Protein AF-0000000070836388 (afdb_homodimer)

Sequence (322 aa):
MTIHSLLILSRSGLLVFCKDFVKHPRLKPNDWIRVTGIFHGMSEVIKQLSPLPTKNDGISSVEDETFRLHCYQTLTGLKFIVTATPTTENLERLLKDVYGLYCDFVMKDPFHKMEQPIKSHKFIEQLDTLVQRTSDIFMFPLLPFWQDSPYHTYFLVLGKYMTIHSLLILSRSGLLVFCKDFVKHPRLKPNDWIRVTGIFHGMSEVIKQLSPLPTKNDGISSVEDETFRLHCYQTLTGLKFIVTATPTTENLERLLKDVYGLYCDFVMKDPFHKMEQPIKSHKFIEQLDTLVQRTSDIFMFPLLPFWQDSPYHTYFLVLGKY

Radius of gyration: 25.58 Å; Cα contacts (8 Å, |Δi|>4): 441; chains: 2; bounding box: 101×66×68 Å

Nearest PDB structures (foldseek):
  2j3t-assembly1_D  TM=8.760E-01  e=6.784E-12  Homo sapiens
  2j3t-assembly1_C  TM=7.945E-01  e=1.478E-10  Mus musculus
  7b70-assembly1_C  TM=8.498E-01  e=1.062E-09  Drosophila melanogaster
  2zmv-assembly1_B  TM=7.794E-01  e=1.701E-08  Homo sapiens
  2zmv-assembly1_A  TM=7.590E-01  e=2.619E-08  Homo sapiens

Secondary structure (DSSP, 8-state):
--EEEEEEE-TT--EEEEEESS--SS--HHHHHHHHHHHHHHHHHHHHH-SS--SS-SEEEEEESS-EEEEEE-TTS-EEEEEE-TT---HHHHHHHHHHHHIIIIIT-TT--TTS----HHHHHHHHHHHHHHHHHT-----STTS--------------/--EEEEEEE-TT--EEEEEESS--SS--HHHHHHHHHHHHHHHHHHHHH-SS--SS-SEEEEEESS-EEEEEE-TTS-EEEEEE-TT---HHHHHHHHHHHHIIIIIT-TT--TTS----HHHHHHHHHHHHHHHHHT------TTS--------------

pLDDT: mean 80.18, std 24.16, range [17.88, 98.44]

InterPro domains:
  IPR007233 Trafficking protein particle complex subunit [PF04099] (3-133)
  IPR007233 Trafficking protein particle complex subunit [PTHR23249] (1-133)
  IPR007233 Trafficking protein particle complex subunit [SM01399] (3-134)
  IPR011012 Longin-like domain superfamily [SSF64356] (1-133)

Foldseek 3Di:
DAWAKKWKAALVQDTQDIDGPDDDVDDDPVNCSVVSSVQSVQQVVQLVVDPDPDQQRGDQWDDDQAKIKGWGAHSNRMIMIIMDGPVDPDVVVLSVVLVVLCVVFAVPPPPHDGPHHTDGPSSVVVNVVSSCVSVVVVPPPPDVVPPDPPCPDDPPPDDPD/DAWAKKWKAALVQATQDIDGPDDDVDDDPVNCSVVSSVQSVQQVVQLVVDPDPDQQRGDQWDDDQAKIKGWGAHSNRMIMIIMDGPVDPDVVVLSVVLVVLCVVFAVPPPPHDGPHHTDGPSSVVVNVVSSCVSVVVVPPPPDCVPPDPPCPDPPDPPPPD

Organism: Reticulomyxa filosa (NCBI:txid46433)

Solvent-accessible surface area (backbone atoms only — not comparable to full-atom values): 18376 Å² total; per-residue (Å²): 106,46,68,34,34,43,35,32,29,30,66,88,40,47,76,26,37,77,46,72,72,44,92,52,97,62,70,47,75,66,52,51,48,53,55,46,39,44,48,43,52,43,31,51,52,50,43,71,57,44,90,62,87,45,87,64,66,34,55,37,34,40,29,33,84,73,29,26,37,40,43,46,60,49,91,83,40,36,34,36,33,38,31,25,35,60,82,46,74,67,58,68,59,50,43,51,51,50,49,48,44,41,51,66,43,40,69,66,37,90,83,60,56,87,88,41,73,68,78,48,62,67,36,51,54,53,46,50,53,51,53,48,52,64,43,43,65,71,50,59,76,74,71,69,71,75,61,75,71,72,82,74,76,75,85,74,78,84,57,95,117,106,47,68,35,34,43,35,33,28,30,64,90,41,47,77,26,37,77,47,71,72,44,93,53,95,63,68,46,74,69,52,49,47,52,54,48,39,43,48,41,52,46,30,52,52,50,44,71,56,44,89,62,88,46,87,64,64,33,56,36,35,40,28,32,85,73,29,27,37,38,41,46,62,47,90,84,42,36,34,36,34,39,32,25,34,60,83,46,73,67,58,67,58,50,41,52,50,50,51,49,44,41,52,67,42,40,69,66,37,91,83,59,56,88,88,42,72,68,79,48,63,68,35,53,54,53,47,51,54,50,52,49,51,63,45,42,66,73,51,59,75,74,72,67,73,78,62,74,76,72,83,73,81,74,83,73,75,85,65,84,119

Structure (mmCIF, N/CA/C/O backbone):
data_AF-0000000070836388-model_v1
#
loop_
_entity.id
_entity.type
_entity.pdbx_description
1 polymer 'Trafficking protein particle complex subunit'
#
loop_
_atom_site.group_PDB
_atom_site.id
_atom_site.type_symbol
_atom_site.label_atom_id
_atom_site.label_alt_id
_atom_site.label_comp_id
_atom_site.label_asym_id
_atom_site.label_entity_id
_atom_site.label_seq_id
_atom_site.pdbx_PDB_ins_code
_atom_site.Cartn_x
_atom_site.Cartn_y
_atom_site.Cartn_z
_atom_site.occupancy
_atom_site.B_iso_or_equiv
_atom_site.auth_seq_id
_atom_site.auth_comp_id
_atom_site.auth_asym_id
_atom_site.auth_atom_id
_atom_site.pdbx_PDB_model_num
ATOM 1 N N . MET A 1 1 ? 13.562 5.746 14.055 1 66.5 1 MET A N 1
ATOM 2 C CA . MET A 1 1 ? 12.18 6.188 14.172 1 66.5 1 MET A CA 1
ATOM 3 C C . MET A 1 1 ? 12.023 7.629 13.695 1 66.5 1 MET A C 1
ATOM 5 O O . MET A 1 1 ? 12.008 8.555 14.508 1 66.5 1 MET A O 1
ATOM 9 N N . THR A 1 2 ? 12.156 7.871 12.5 1 85.88 2 THR A N 1
ATOM 10 C CA . THR A 1 2 ? 12.242 9.203 11.914 1 85.88 2 THR A CA 1
ATOM 11 C C . THR A 1 2 ? 11.078 9.453 10.961 1 85.88 2 THR A C 1
ATOM 13 O O . THR A 1 2 ? 10.797 8.625 10.086 1 85.88 2 THR A O 1
ATOM 16 N N . ILE A 1 3 ? 10.406 10.523 11.234 1 92.69 3 ILE A N 1
ATOM 17 C CA . ILE A 1 3 ? 9.344 10.977 10.344 1 92.69 3 ILE A CA 1
ATOM 18 C C . ILE A 1 3 ? 9.961 11.656 9.125 1 92.69 3 ILE A C 1
ATOM 20 O O . ILE A 1 3 ? 10.797 12.547 9.258 1 92.69 3 ILE A O 1
ATOM 24 N N . HIS A 1 4 ? 9.516 11.242 7.996 1 92.44 4 HIS A N 1
ATOM 25 C CA . HIS A 1 4 ? 10.094 11.789 6.773 1 92.44 4 HIS A CA 1
ATOM 26 C C . HIS A 1 4 ? 9.234 12.906 6.203 1 92.44 4 HIS A C 1
ATOM 28 O O . HIS A 1 4 ? 9.742 13.984 5.883 1 92.44 4 HIS A O 1
ATOM 34 N N . SER A 1 5 ? 7.969 12.648 6.031 1 94.25 5 SER A N 1
ATOM 35 C CA . SER A 1 5 ? 7.094 13.617 5.387 1 94.25 5 SER A CA 1
ATOM 36 C C . SER A 1 5 ? 5.656 13.484 5.879 1 94.25 5 SER A C 1
ATOM 38 O O . SER A 1 5 ? 5.242 12.406 6.312 1 94.25 5 SER A O 1
ATOM 40 N N . LEU A 1 6 ? 4.961 14.594 5.805 1 96.56 6 LEU A N 1
ATOM 41 C CA . LEU A 1 6 ? 3.52 14.633 6.035 1 96.56 6 LEU A CA 1
ATOM 42 C C . LEU A 1 6 ? 2.793 15.219 4.832 1 96.56 6 LEU A C 1
ATOM 44 O O . LEU A 1 6 ? 3.197 16.266 4.305 1 96.56 6 LEU A O 1
ATOM 48 N N . LEU A 1 7 ? 1.752 14.531 4.438 1 97.38 7 LEU A N 1
ATOM 49 C CA . LEU A 1 7 ? 0.981 14.93 3.266 1 97.38 7 LEU A CA 1
ATOM 50 C C . LEU A 1 7 ? -0.513 14.922 3.568 1 97.38 7 LEU A C 1
ATOM 52 O O . LEU A 1 7 ? -0.982 14.125 4.383 1 97.38 7 LEU A O 1
ATOM 56 N N . ILE A 1 8 ? -1.232 15.789 2.863 1 98 8 ILE A N 1
ATOM 57 C CA . ILE A 1 8 ? -2.689 15.789 2.947 1 98 8 ILE A CA 1
ATOM 58 C C . ILE A 1 8 ? -3.285 15.75 1.542 1 98 8 ILE A C 1
ATOM 60 O O . ILE A 1 8 ? -2.92 16.562 0.685 1 98 8 ILE A O 1
ATOM 64 N N . LEU A 1 9 ? -4.141 14.812 1.358 1 97.69 9 LEU A N 1
ATOM 65 C CA . LEU A 1 9 ? -4.871 14.711 0.102 1 97.69 9 LEU A CA 1
ATOM 66 C C . LEU A 1 9 ? -6.328 15.125 0.286 1 97.69 9 LEU A C 1
ATOM 68 O O . LEU A 1 9 ? -6.957 14.766 1.287 1 97.69 9 LEU A O 1
ATOM 72 N N . SER A 1 10 ? -6.836 15.828 -0.679 1 96.88 10 SER A N 1
ATOM 73 C CA . SER A 1 10 ? -8.266 16.125 -0.709 1 96.88 10 SER A CA 1
ATOM 74 C C . SER A 1 10 ? -9.086 14.891 -1.049 1 96.88 10 SER A C 1
ATOM 76 O O . SER A 1 10 ? -8.523 13.836 -1.346 1 96.88 10 SER A O 1
ATOM 78 N N . ARG A 1 11 ? -10.422 15.094 -1.006 1 94.38 11 ARG A N 1
ATOM 79 C CA . ARG A 1 11 ? -11.336 14 -1.311 1 94.38 11 ARG A CA 1
ATOM 80 C C . ARG A 1 11 ? -11.141 13.5 -2.738 1 94.38 11 ARG A C 1
ATOM 82 O O . ARG A 1 11 ? -11.266 12.305 -3.008 1 94.38 11 ARG A O 1
ATOM 89 N N . SER A 1 12 ? -10.773 14.406 -3.621 1 95.38 12 SER A N 1
ATOM 90 C CA . SER A 1 12 ? -10.602 14.062 -5.027 1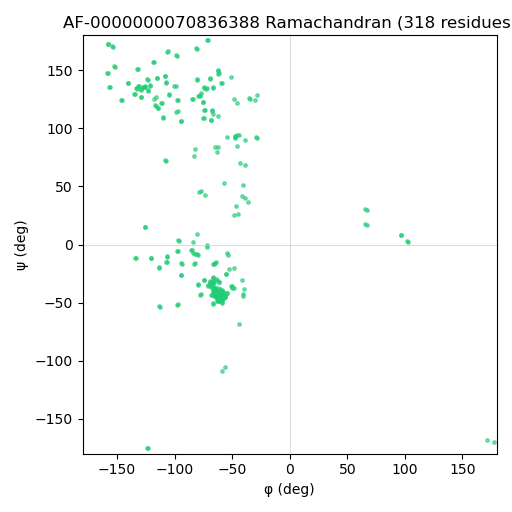 95.38 12 SER A CA 1
ATOM 91 C C . SER A 1 12 ? -9.211 13.508 -5.293 1 95.38 12 SER A C 1
ATOM 93 O O . SER A 1 12 ? -8.906 13.086 -6.41 1 95.38 12 SER A O 1
ATOM 95 N N . GLY A 1 13 ? -8.367 13.508 -4.289 1 96.12 13 GLY A N 1
ATOM 96 C CA . GLY A 1 13 ? -7.031 12.945 -4.438 1 96.12 13 GLY A CA 1
ATOM 97 C C . GLY A 1 13 ? -5.973 13.984 -4.742 1 96.12 13 GLY A C 1
ATOM 98 O O . GLY A 1 13 ? -4.82 13.648 -5.004 1 96.12 13 GLY A O 1
ATOM 99 N N . LEU A 1 14 ? -6.301 15.219 -4.676 1 96.69 14 LEU A N 1
ATOM 100 C CA . LEU A 1 14 ? -5.336 16.297 -4.902 1 96.69 14 LEU A CA 1
ATOM 101 C C . LEU A 1 14 ? -4.402 16.453 -3.705 1 96.69 14 LEU A C 1
ATOM 103 O O . LEU A 1 14 ? -4.852 16.438 -2.557 1 96.69 14 LEU A O 1
ATOM 107 N N . LEU A 1 15 ? -3.119 16.578 -4.008 1 97 15 LEU A N 1
ATOM 108 C CA . LEU A 1 15 ? -2.166 16.891 -2.943 1 97 15 LEU A CA 1
ATOM 109 C C . LEU A 1 15 ? -2.279 18.344 -2.51 1 97 15 LEU A C 1
ATOM 111 O O . LEU A 1 15 ? -1.809 19.234 -3.209 1 97 15 LEU A O 1
ATOM 115 N N . VAL A 1 16 ? -2.801 18.594 -1.316 1 97.12 16 VAL A N 1
ATOM 116 C CA . VAL A 1 16 ? -3.09 19.969 -0.921 1 97.12 16 VAL A CA 1
ATOM 117 C C . VAL A 1 16 ? -2.068 20.438 0.113 1 97.12 16 VAL A C 1
ATOM 119 O O . VAL A 1 16 ? -2.027 21.625 0.465 1 97.12 16 VAL A O 1
ATOM 122 N N . PHE A 1 17 ? -1.283 19.531 0.612 1 97.06 17 PHE A N 1
ATOM 123 C CA . PHE A 1 17 ? -0.24 19.906 1.564 1 97.06 17 PHE A CA 1
ATOM 124 C C . PHE A 1 17 ? 0.877 18.859 1.565 1 97.06 17 PHE A C 1
ATOM 126 O O . PHE A 1 17 ? 0.615 17.656 1.514 1 97.06 17 PHE A O 1
ATOM 133 N N . CYS A 1 18 ? 2.084 19.312 1.548 1 96.25 18 CYS A N 1
ATOM 134 C CA . CYS A 1 18 ? 3.254 18.438 1.616 1 96.25 18 CYS A CA 1
ATOM 135 C C . CYS A 1 18 ? 4.379 19.109 2.398 1 96.25 18 CYS A C 1
ATOM 137 O O . CYS A 1 18 ? 4.754 20.25 2.111 1 96.25 18 CYS A O 1
ATOM 139 N N . LYS A 1 19 ? 4.809 18.453 3.371 1 94.5 19 LYS A N 1
ATOM 140 C CA . LYS A 1 19 ? 5.953 18.953 4.125 1 94.5 19 LYS A CA 1
ATOM 141 C C . LYS A 1 19 ? 6.961 17.844 4.398 1 94.5 19 LYS A C 1
ATOM 143 O O . LYS A 1 19 ? 6.598 16.781 4.926 1 94.5 19 LYS A O 1
ATOM 148 N N . ASP A 1 20 ? 8.195 18.125 4.074 1 92.38 20 ASP A N 1
ATOM 149 C CA . ASP A 1 20 ? 9.281 17.203 4.348 1 92.38 20 ASP A CA 1
ATOM 150 C C . ASP A 1 20 ? 10.039 17.594 5.613 1 92.38 20 ASP A C 1
ATOM 152 O O . ASP A 1 20 ? 10.32 18.781 5.828 1 92.38 20 ASP A O 1
ATOM 156 N N . PHE A 1 21 ? 10.336 16.578 6.418 1 91.19 21 PHE A N 1
ATOM 157 C CA . PHE A 1 21 ? 11.062 16.844 7.656 1 91.19 21 PHE A CA 1
ATOM 158 C C . PHE A 1 21 ? 12.5 16.344 7.559 1 91.19 21 PHE A C 1
ATOM 160 O O . PHE A 1 21 ? 13.312 16.609 8.445 1 91.19 21 PHE A O 1
ATOM 167 N N . VAL A 1 22 ? 12.68 15.562 6.602 1 84.75 22 VAL A N 1
ATOM 168 C CA . VAL A 1 22 ? 14.031 15.102 6.309 1 84.75 22 VAL A CA 1
ATOM 169 C C . VAL A 1 22 ? 14.391 15.445 4.867 1 84.75 22 VAL A C 1
ATOM 171 O O . VAL A 1 22 ? 13.516 15.539 4.004 1 84.75 22 VAL A O 1
ATOM 174 N N . LYS A 1 23 ? 15.648 15.82 4.738 1 76.19 23 LYS A N 1
ATOM 175 C CA . LYS A 1 23 ? 16.109 16.078 3.379 1 76.19 23 LYS A CA 1
ATOM 176 C C . LYS A 1 23 ? 16.172 14.789 2.562 1 76.19 23 LYS A C 1
ATOM 178 O O . LYS A 1 23 ? 16.766 13.805 2.99 1 76.19 23 LYS A O 1
ATOM 183 N N . HIS A 1 24 ? 15.164 14.758 1.66 1 68 24 HIS A N 1
ATOM 184 C CA . HIS A 1 24 ? 15.211 13.641 0.724 1 68 24 HIS A CA 1
ATOM 185 C C . HIS A 1 24 ? 15.906 14.039 -0.575 1 68 24 HIS A C 1
ATOM 187 O O . HIS A 1 24 ? 15.422 14.906 -1.3 1 68 24 HIS A O 1
ATOM 193 N N . PRO A 1 25 ? 17.062 13.602 -0.778 1 62.16 25 PRO A N 1
ATOM 194 C CA . PRO A 1 25 ? 17.734 14.031 -2.008 1 62.16 25 PRO A CA 1
ATOM 195 C C . PRO A 1 25 ? 16.906 13.742 -3.26 1 62.16 25 PRO A C 1
ATOM 197 O O . PRO A 1 25 ? 17.125 14.359 -4.305 1 62.16 25 PRO A O 1
ATOM 200 N N . ARG A 1 26 ? 15.828 13.039 -3.105 1 65.5 26 ARG A N 1
ATOM 201 C CA . ARG A 1 26 ? 15.305 12.648 -4.41 1 65.5 26 ARG A CA 1
ATOM 202 C C . ARG A 1 26 ? 13.797 12.867 -4.488 1 65.5 26 ARG A C 1
ATOM 204 O O . ARG A 1 26 ? 13.219 12.844 -5.578 1 65.5 26 ARG A O 1
ATOM 211 N N . LEU A 1 27 ? 13.18 13.117 -3.436 1 77.31 27 LEU A N 1
ATOM 212 C CA . LEU A 1 27 ? 11.734 13.281 -3.602 1 77.31 27 LEU A CA 1
ATOM 213 C C . LEU A 1 27 ? 11.367 14.758 -3.715 1 77.31 27 LEU A C 1
ATOM 215 O O . LEU A 1 27 ? 11.695 15.555 -2.834 1 77.31 27 LEU A O 1
ATOM 219 N N . LYS A 1 28 ? 10.883 15.07 -4.883 1 82.88 28 LYS A N 1
ATOM 220 C CA . LYS A 1 28 ? 10.344 16.391 -5.184 1 82.88 28 LYS A CA 1
ATOM 221 C C . LYS A 1 28 ? 8.82 16.406 -5.078 1 82.88 28 LYS A C 1
ATOM 223 O O . LYS A 1 28 ? 8.188 15.359 -5.023 1 82.88 28 LYS A O 1
ATOM 228 N N . PRO A 1 29 ? 8.266 17.594 -4.984 1 84.06 29 PRO A N 1
ATOM 229 C CA . PRO A 1 29 ? 6.809 17.688 -4.906 1 84.06 29 PRO A CA 1
ATOM 230 C C . PRO A 1 29 ? 6.102 16.906 -6.012 1 84.06 29 PRO A C 1
ATOM 232 O O . PRO A 1 29 ? 5.094 16.25 -5.754 1 84.06 29 PRO A O 1
ATOM 235 N N . ASN A 1 30 ? 6.66 16.859 -7.211 1 89.81 30 ASN A N 1
ATOM 236 C CA . ASN A 1 30 ? 6.055 16.125 -8.312 1 89.81 30 ASN A CA 1
ATOM 237 C C . ASN A 1 30 ? 6.074 14.625 -8.055 1 89.81 30 ASN A C 1
ATOM 239 O O . ASN A 1 30 ? 5.18 13.898 -8.492 1 89.81 30 ASN A O 1
ATOM 243 N N . ASP A 1 31 ? 7.094 14.211 -7.391 1 91.75 31 ASP A N 1
ATOM 244 C CA . ASP A 1 31 ? 7.172 12.797 -7.027 1 91.75 31 ASP A CA 1
ATOM 245 C C . ASP A 1 31 ? 6.062 12.414 -6.047 1 91.75 31 ASP A C 1
ATOM 247 O O . ASP A 1 31 ? 5.406 11.383 -6.215 1 91.75 31 ASP A O 1
ATOM 251 N N . TRP A 1 32 ? 5.801 13.266 -5.148 1 93 32 TRP A N 1
ATOM 252 C CA . TRP A 1 32 ? 4.746 13.008 -4.176 1 93 32 TRP A CA 1
ATOM 253 C C . TRP A 1 32 ? 3.375 13.023 -4.844 1 93 32 TRP A C 1
ATOM 255 O O . TRP A 1 32 ? 2.51 12.203 -4.52 1 93 32 TRP A O 1
ATOM 265 N N . ILE A 1 33 ? 3.262 13.906 -5.801 1 95.75 33 ILE A N 1
ATOM 266 C CA . ILE A 1 33 ? 2.002 13.969 -6.535 1 95.75 33 ILE A CA 1
ATOM 267 C C . ILE A 1 33 ? 1.746 12.641 -7.242 1 95.75 33 ILE A C 1
ATOM 269 O O . ILE A 1 33 ? 0.643 12.094 -7.172 1 95.75 33 ILE A O 1
ATOM 273 N N . ARG A 1 34 ? 2.756 12.102 -7.82 1 94.38 34 ARG A N 1
ATOM 274 C CA . ARG A 1 34 ? 2.631 10.836 -8.539 1 94.38 34 ARG A CA 1
ATOM 275 C C . ARG A 1 34 ? 2.314 9.695 -7.582 1 94.38 34 ARG A C 1
ATOM 277 O O . ARG A 1 34 ? 1.361 8.945 -7.797 1 94.38 34 ARG A O 1
ATOM 284 N N . VAL A 1 35 ? 3.074 9.562 -6.547 1 93.88 35 VAL A N 1
ATOM 285 C CA . VAL A 1 35 ? 2.936 8.461 -5.605 1 93.88 35 VAL A CA 1
ATOM 286 C C . VAL A 1 35 ? 1.572 8.531 -4.918 1 93.88 35 VAL A C 1
ATOM 288 O O . VAL A 1 35 ? 0.859 7.527 -4.832 1 93.88 35 VAL A O 1
ATOM 291 N N . THR A 1 36 ? 1.196 9.711 -4.512 1 96.06 36 THR A N 1
ATOM 292 C CA . THR A 1 36 ? -0.043 9.844 -3.752 1 96.06 36 THR A CA 1
ATOM 293 C C . THR A 1 36 ? -1.256 9.703 -4.668 1 96.06 36 THR A C 1
ATOM 295 O O . THR A 1 36 ? -2.305 9.211 -4.242 1 96.06 36 THR A O 1
ATOM 298 N N . GLY A 1 37 ? -1.103 10.094 -5.883 1 96.5 37 GLY A N 1
ATOM 299 C CA . GLY A 1 37 ? -2.164 9.836 -6.844 1 96.5 37 GLY A CA 1
ATOM 300 C C . GLY A 1 37 ? -2.463 8.359 -7.027 1 96.5 37 GLY A C 1
ATOM 301 O O . GLY A 1 37 ? -3.627 7.957 -7.027 1 96.5 37 GLY A O 1
ATOM 302 N N . ILE A 1 38 ? -1.43 7.59 -7.223 1 96.19 38 ILE A N 1
ATOM 303 C CA . ILE A 1 38 ? -1.585 6.148 -7.379 1 96.19 38 ILE A CA 1
ATOM 304 C C . ILE A 1 38 ? -2.146 5.551 -6.09 1 96.19 38 ILE A C 1
ATOM 306 O O . ILE A 1 38 ? -3.047 4.707 -6.129 1 96.19 38 ILE A O 1
ATOM 310 N N . PHE A 1 39 ? -1.671 6.02 -5 1 95.88 39 PHE A N 1
ATOM 311 C CA . PHE A 1 39 ? -2.178 5.582 -3.705 1 95.88 39 PHE A CA 1
ATOM 312 C C . PHE A 1 39 ? -3.672 5.855 -3.588 1 95.88 39 PHE A C 1
ATOM 314 O O . PHE A 1 39 ? -4.438 4.984 -3.17 1 95.88 39 PHE A O 1
ATOM 321 N N . HIS A 1 40 ? -4.035 7.051 -3.893 1 96 40 HIS A N 1
ATOM 322 C CA . HIS A 1 40 ? -5.441 7.422 -3.852 1 96 40 HIS A CA 1
ATOM 323 C C . HIS A 1 40 ? -6.277 6.52 -4.758 1 96 40 HIS A C 1
ATOM 325 O O . HIS A 1 40 ? -7.34 6.043 -4.359 1 96 40 HIS A O 1
ATOM 331 N N . GLY A 1 41 ? -5.812 6.305 -5.934 1 94.62 41 GLY A N 1
ATOM 332 C CA . GLY A 1 41 ? -6.492 5.402 -6.848 1 94.62 41 GLY A CA 1
ATOM 333 C C . GLY A 1 41 ? -6.688 4.008 -6.281 1 94.62 41 GLY A C 1
ATOM 334 O O . GLY A 1 41 ? -7.77 3.428 -6.406 1 94.62 41 GLY A O 1
ATOM 335 N N . MET A 1 42 ? -5.699 3.508 -5.711 1 93.81 42 MET A N 1
ATOM 336 C CA . MET A 1 42 ? -5.77 2.18 -5.109 1 93.81 42 MET A CA 1
ATOM 337 C C . MET A 1 42 ? -6.789 2.15 -3.975 1 93.81 42 MET A C 1
ATOM 339 O O . MET A 1 42 ? -7.598 1.224 -3.885 1 93.81 42 MET A O 1
ATOM 343 N N . SER A 1 43 ? -6.691 3.131 -3.076 1 93.31 43 SER A N 1
ATOM 344 C CA . SER A 1 43 ? -7.633 3.234 -1.965 1 93.31 43 SER A CA 1
ATOM 345 C C . SER A 1 43 ? -9.07 3.26 -2.461 1 93.31 43 SER A C 1
ATOM 347 O O . SER A 1 43 ? -9.945 2.605 -1.885 1 93.31 43 SER A O 1
ATOM 349 N N . GLU A 1 44 ? -9.312 3.979 -3.52 1 91.5 44 GLU A N 1
ATOM 350 C CA . GLU A 1 44 ? -10.664 4.098 -4.062 1 91.5 44 GLU A CA 1
ATOM 351 C C . GLU A 1 44 ? -11.141 2.773 -4.648 1 91.5 44 GLU A C 1
ATOM 353 O O . GLU A 1 44 ? -12.297 2.383 -4.449 1 91.5 44 GLU A O 1
ATOM 358 N N . VAL A 1 45 ? -10.305 2.146 -5.352 1 91.25 45 VAL A N 1
ATOM 359 C CA . VAL A 1 45 ? -10.688 0.888 -5.98 1 91.25 45 VAL A CA 1
ATOM 360 C C . VAL A 1 45 ? -10.984 -0.157 -4.906 1 91.25 45 VAL A C 1
ATOM 362 O O . VAL A 1 45 ? -11.961 -0.899 -5.008 1 91.25 45 VAL A O 1
ATOM 365 N N . ILE A 1 46 ? -10.156 -0.241 -3.902 1 87.88 46 ILE A N 1
ATOM 366 C CA . ILE A 1 46 ? -10.344 -1.197 -2.816 1 87.88 46 ILE A CA 1
ATOM 367 C C . ILE A 1 46 ? -11.656 -0.907 -2.098 1 87.88 46 ILE A C 1
ATOM 369 O O . ILE A 1 46 ? -12.414 -1.827 -1.771 1 87.88 46 ILE A O 1
ATOM 373 N N . LYS A 1 47 ? -11.898 0.351 -1.859 1 86.12 47 LYS A N 1
ATOM 374 C CA . LYS A 1 47 ? -13.148 0.758 -1.228 1 86.12 47 LYS A CA 1
ATOM 375 C C . LYS A 1 47 ? -14.359 0.3 -2.045 1 86.12 47 LYS A C 1
ATOM 377 O O . LYS A 1 47 ? -15.367 -0.137 -1.485 1 86.12 47 LYS A O 1
ATOM 382 N N . GLN A 1 48 ? -14.234 0.425 -3.334 1 85.5 48 GLN A N 1
ATOM 383 C CA . GLN A 1 48 ? -15.32 0.043 -4.23 1 85.5 48 GLN A CA 1
ATOM 384 C C . GLN A 1 48 ? -15.555 -1.464 -4.191 1 85.5 48 GLN A C 1
ATOM 386 O O . GLN A 1 48 ? -16.672 -1.925 -4.434 1 85.5 48 GLN A O 1
ATOM 391 N N . LEU A 1 49 ? -14.555 -2.17 -3.91 1 81.56 49 LEU A N 1
ATOM 392 C CA . LEU A 1 49 ? -14.633 -3.625 -3.959 1 81.56 49 LEU A CA 1
ATOM 393 C C . LEU A 1 49 ? -14.961 -4.199 -2.586 1 81.56 49 LEU A C 1
ATOM 395 O O . LEU A 1 49 ? -15.289 -5.383 -2.465 1 81.56 49 LEU A O 1
ATOM 399 N N . SER A 1 50 ? -14.812 -3.406 -1.528 1 75.5 50 SER A N 1
ATOM 400 C CA . SER A 1 50 ? -15.094 -3.846 -0.165 1 75.5 50 SER A CA 1
ATOM 401 C C . SER A 1 50 ? -16.594 -3.906 0.098 1 75.5 50 SER A C 1
ATOM 403 O O . SER A 1 50 ? -17.328 -2.998 -0.283 1 75.5 50 SER A O 1
ATOM 405 N N . PRO A 1 51 ? -17.188 -5.07 0.513 1 65.12 51 PRO A N 1
ATOM 406 C CA . PRO A 1 51 ? -18.625 -5.242 0.713 1 65.12 51 PRO A CA 1
ATOM 407 C C . PRO A 1 51 ? -19.188 -4.324 1.799 1 65.12 51 PRO A C 1
ATOM 409 O O . PRO A 1 51 ? -20.359 -3.977 1.771 1 65.12 51 PRO A O 1
ATOM 412 N N . LEU A 1 52 ? -18.312 -4.156 2.865 1 60.19 52 LEU A N 1
ATOM 413 C CA . LEU A 1 52 ? -18.844 -3.414 3.998 1 60.19 52 LEU A CA 1
ATOM 414 C C . LEU A 1 52 ? -18.188 -2.049 4.125 1 60.19 52 LEU A C 1
ATOM 416 O O . LEU A 1 52 ? -16.953 -1.948 4.129 1 60.19 52 LEU A O 1
ATOM 420 N N . PRO A 1 53 ? -19.094 -1.091 3.779 1 55.06 53 PRO A N 1
ATOM 421 C CA . PRO A 1 53 ? -18.531 0.217 4.121 1 55.06 53 PRO A CA 1
ATOM 422 C C . PRO A 1 53 ? -17.953 0.262 5.535 1 55.06 53 PRO A C 1
ATOM 424 O O . PRO A 1 53 ? -18.625 -0.158 6.488 1 55.06 53 PRO A O 1
ATOM 427 N N . THR A 1 54 ? -16.719 -0.001 5.691 1 57.06 54 THR A N 1
ATOM 428 C CA . THR A 1 54 ? -16.188 0.217 7.035 1 57.06 54 THR A CA 1
ATOM 429 C C . THR A 1 54 ? -15.883 1.694 7.262 1 57.06 54 THR A C 1
ATOM 431 O O . THR A 1 54 ? -15.82 2.475 6.309 1 57.06 54 THR A O 1
ATOM 434 N N . LYS A 1 55 ? -16.172 2.088 8.453 1 54.88 55 LYS A N 1
ATOM 435 C CA . LYS A 1 55 ? -15.922 3.463 8.883 1 54.88 55 LYS A CA 1
ATOM 436 C C . LYS A 1 55 ? -14.586 3.971 8.352 1 54.88 55 LYS A C 1
ATOM 438 O O . LYS A 1 55 ? -14.453 5.145 8 1 54.88 55 LYS A O 1
ATOM 443 N N . ASN A 1 56 ? -13.617 3.16 8.445 1 57.41 56 ASN A N 1
ATOM 444 C CA . ASN A 1 56 ? -12.281 3.557 7.992 1 57.41 56 ASN A CA 1
ATOM 445 C C . ASN A 1 56 ? -11.898 2.852 6.699 1 57.41 56 ASN A C 1
ATOM 447 O O . ASN A 1 56 ? -11.195 1.838 6.723 1 57.41 56 ASN A O 1
ATOM 451 N N . ASP A 1 57 ? -12.633 3.346 5.586 1 63.91 57 ASP A N 1
ATOM 452 C CA . ASP A 1 57 ? -12.664 2.676 4.289 1 63.91 57 ASP A CA 1
ATOM 453 C C . ASP A 1 57 ? -11.43 3.027 3.459 1 63.91 57 ASP A C 1
ATOM 455 O O . ASP A 1 57 ? -11.125 4.207 3.252 1 63.91 57 ASP A O 1
ATOM 459 N N . GLY A 1 58 ? -10.32 2.328 3.732 1 77.69 58 GLY A N 1
ATOM 460 C CA . GLY A 1 58 ? -9.203 2.479 2.812 1 77.69 58 GLY A CA 1
ATOM 461 C C . GLY A 1 58 ? -7.926 1.825 3.311 1 77.69 58 GLY A C 1
ATOM 462 O O . GLY A 1 58 ? -7.945 1.09 4.301 1 77.69 58 GLY A O 1
ATOM 463 N N . ILE A 1 59 ? -6.934 2.143 2.666 1 89.69 59 ILE A N 1
ATOM 464 C CA . ILE A 1 59 ? -5.621 1.586 2.98 1 89.69 59 ILE A CA 1
ATOM 465 C C . ILE A 1 59 ? -5.02 2.324 4.176 1 89.69 59 ILE A C 1
ATOM 467 O O . ILE A 1 59 ? -4.984 3.557 4.195 1 89.69 59 ILE A O 1
ATOM 471 N N . SER A 1 60 ? -4.609 1.581 5.16 1 91.56 60 SER A N 1
ATOM 472 C CA . SER A 1 60 ? -4.055 2.201 6.359 1 91.56 60 SER A CA 1
ATOM 473 C C . SER A 1 60 ? -2.533 2.287 6.285 1 91.56 60 SER A C 1
ATOM 475 O O . SER A 1 60 ? -1.928 3.189 6.867 1 91.56 60 SER A O 1
ATOM 477 N N . SER A 1 61 ? -1.994 1.361 5.52 1 93.75 61 SER A N 1
ATOM 478 C CA . SER A 1 61 ? -0.535 1.394 5.52 1 93.75 61 SER A CA 1
ATOM 479 C C . SER A 1 61 ? 0.034 0.727 4.273 1 93.75 61 SER A C 1
ATOM 481 O O . SER A 1 61 ? -0.576 -0.19 3.719 1 93.75 61 SER A O 1
ATOM 483 N N . VAL A 1 62 ? 1.152 1.238 3.846 1 94.12 62 VAL A N 1
ATOM 484 C CA . VAL A 1 62 ? 1.99 0.693 2.783 1 94.12 62 VAL A CA 1
ATOM 485 C C . VAL A 1 62 ? 3.441 0.629 3.252 1 94.12 62 VAL A C 1
ATOM 487 O O . VAL A 1 62 ? 3.955 1.586 3.838 1 94.12 62 VAL A O 1
ATOM 490 N N . GLU A 1 63 ? 4.066 -0.49 2.945 1 92 63 GLU A N 1
ATOM 491 C CA . GLU A 1 63 ? 5.418 -0.621 3.48 1 92 63 GLU A CA 1
ATOM 492 C C . GLU A 1 63 ? 6.359 -1.258 2.461 1 92 63 GLU A C 1
ATOM 494 O O . GLU A 1 63 ? 5.961 -2.162 1.724 1 92 63 GLU A O 1
ATOM 499 N N . ASP A 1 64 ? 7.504 -0.751 2.4 1 86.81 64 ASP A N 1
ATOM 500 C CA . ASP A 1 64 ? 8.633 -1.444 1.784 1 86.81 64 ASP A CA 1
ATOM 501 C C . ASP A 1 64 ? 9.789 -1.581 2.766 1 86.81 64 ASP A C 1
ATOM 503 O O . ASP A 1 64 ? 9.633 -1.35 3.965 1 86.81 64 ASP A O 1
ATOM 507 N N . GLU A 1 65 ? 10.922 -2.098 2.297 1 82.5 65 GLU A N 1
ATOM 508 C CA . GLU A 1 65 ? 12.07 -2.344 3.168 1 82.5 65 GLU A CA 1
ATOM 509 C C . GLU A 1 65 ? 12.648 -1.037 3.697 1 82.5 65 GLU A C 1
ATOM 511 O O . GLU A 1 65 ? 13.297 -1.02 4.746 1 82.5 65 GLU A O 1
ATOM 516 N N . THR A 1 66 ? 12.328 0.094 3.098 1 81.44 66 THR A N 1
ATOM 517 C CA . THR A 1 66 ? 13.031 1.329 3.414 1 81.44 66 THR A CA 1
ATOM 518 C C . THR A 1 66 ? 12.102 2.33 4.09 1 81.44 66 THR A C 1
ATOM 520 O O . THR A 1 66 ? 12.555 3.219 4.812 1 81.44 66 THR A O 1
ATOM 523 N N . PHE A 1 67 ? 10.844 2.135 3.912 1 85.19 67 PHE A N 1
ATOM 524 C CA . PHE A 1 67 ? 9.953 3.113 4.527 1 85.19 67 PHE A CA 1
ATOM 525 C C . PHE A 1 67 ? 8.594 2.496 4.824 1 85.19 67 PHE A C 1
ATOM 527 O O . PHE A 1 67 ? 8.289 1.388 4.371 1 85.19 67 PHE A O 1
ATOM 534 N N . ARG A 1 68 ? 7.879 3.311 5.559 1 92.75 68 ARG A N 1
ATOM 535 C CA . ARG A 1 68 ? 6.477 3.025 5.852 1 92.75 68 ARG A CA 1
ATOM 536 C C . ARG A 1 68 ? 5.609 4.258 5.625 1 92.75 68 ARG A C 1
ATOM 538 O O . ARG A 1 68 ? 6 5.375 5.973 1 92.75 68 ARG A O 1
ATOM 545 N N . LEU A 1 69 ? 4.508 4.027 4.953 1 95.12 69 LEU A N 1
ATOM 546 C CA . LEU A 1 69 ? 3.477 5.035 4.738 1 95.12 69 LEU A CA 1
ATOM 547 C C . LEU A 1 69 ? 2.209 4.688 5.516 1 95.12 69 LEU A C 1
ATOM 549 O O . LEU A 1 69 ? 1.688 3.576 5.395 1 95.12 69 LEU A O 1
ATOM 553 N N . HIS A 1 70 ? 1.817 5.602 6.371 1 96.25 70 HIS A N 1
ATOM 554 C CA . HIS A 1 70 ? 0.563 5.43 7.098 1 96.25 70 HIS A CA 1
ATOM 555 C C . HIS A 1 70 ? -0.449 6.504 6.707 1 96.25 70 HIS A C 1
ATOM 557 O O . HIS A 1 70 ? -0.084 7.664 6.504 1 96.25 70 HIS A O 1
ATOM 563 N N . CYS A 1 71 ? -1.704 6.016 6.672 1 97 71 CYS A N 1
ATOM 564 C CA . CYS A 1 71 ? -2.756 6.918 6.215 1 97 71 CYS A CA 1
ATOM 565 C C . CYS A 1 71 ? -3.92 6.941 7.199 1 97 71 CYS A C 1
ATOM 567 O O . CYS A 1 71 ? -4.324 5.895 7.711 1 97 71 CYS A O 1
ATOM 569 N N . TYR A 1 72 ? -4.379 8.094 7.527 1 96.25 72 TYR A N 1
ATOM 570 C CA . TYR A 1 72 ? -5.633 8.32 8.242 1 96.25 72 TYR A CA 1
ATOM 571 C C . TYR A 1 72 ? -6.633 9.062 7.363 1 96.25 72 TYR A C 1
ATOM 573 O O . TYR A 1 72 ? -6.383 10.195 6.953 1 96.25 72 TYR A O 1
ATOM 581 N N . GLN A 1 73 ? -7.738 8.375 7.109 1 94.31 73 GLN A N 1
ATOM 582 C CA . GLN A 1 73 ? -8.766 8.969 6.262 1 94.31 73 GLN A CA 1
ATOM 583 C C . GLN A 1 73 ? -9.961 9.438 7.094 1 94.31 73 GLN A C 1
ATOM 585 O O . GLN A 1 73 ? -10.508 8.672 7.887 1 94.31 73 GLN A O 1
ATOM 590 N N . THR A 1 74 ? -10.359 10.656 6.918 1 93.56 74 THR A N 1
ATOM 591 C CA . THR A 1 74 ? -11.516 11.188 7.629 1 93.56 74 THR A CA 1
ATOM 592 C C . THR A 1 74 ? -12.812 10.75 6.957 1 93.56 74 THR A C 1
ATOM 594 O O . THR A 1 74 ? -12.797 10.234 5.836 1 93.56 74 THR A O 1
ATOM 597 N N . LEU A 1 75 ? -13.891 10.984 7.66 1 88.94 75 LEU A N 1
ATOM 598 C CA . LEU A 1 75 ? -15.203 10.672 7.105 1 88.94 75 LEU A CA 1
ATOM 599 C C . LEU A 1 75 ? -15.484 11.508 5.859 1 88.94 75 LEU A C 1
ATOM 601 O O . LEU A 1 75 ? -16.156 11.047 4.934 1 88.94 75 LEU A O 1
ATOM 605 N N . THR A 1 76 ? -14.93 12.734 5.793 1 90.62 76 THR A N 1
ATOM 606 C CA . THR A 1 76 ? -15.156 13.641 4.672 1 90.62 76 THR A CA 1
ATOM 607 C C . THR A 1 76 ? -14.281 13.266 3.484 1 90.62 76 THR A C 1
ATOM 609 O O . THR A 1 76 ? -14.406 13.844 2.402 1 90.62 76 THR A O 1
ATOM 612 N N . GLY A 1 77 ? -13.352 12.344 3.654 1 91.69 77 GLY A N 1
ATOM 613 C CA . GLY A 1 77 ? -12.578 11.805 2.545 1 91.69 77 GLY A CA 1
ATOM 614 C C . GLY A 1 77 ? -11.18 12.383 2.459 1 91.69 77 GLY A C 1
ATOM 615 O O . GLY A 1 77 ? -10.438 12.086 1.522 1 91.69 77 GLY A O 1
ATOM 616 N N . LEU A 1 78 ? -10.852 13.266 3.445 1 95.88 78 LEU A N 1
ATOM 617 C CA . LEU A 1 78 ? -9.469 13.727 3.49 1 95.88 78 LEU A CA 1
ATOM 618 C C . LEU A 1 78 ? -8.523 12.602 3.904 1 95.88 78 LEU A C 1
ATOM 620 O O . LEU A 1 78 ? -8.867 11.789 4.766 1 95.88 78 LEU A O 1
ATOM 624 N N . LYS A 1 79 ? -7.367 12.578 3.311 1 97 79 LYS A N 1
ATOM 625 C CA . LYS A 1 79 ? -6.355 11.602 3.699 1 97 79 LYS A CA 1
ATOM 626 C C . LYS A 1 79 ? -5.121 12.289 4.277 1 97 79 LYS A C 1
ATOM 628 O O . LYS A 1 79 ? -4.52 13.148 3.627 1 97 79 LYS A O 1
ATOM 633 N N . PHE A 1 80 ? -4.84 11.969 5.496 1 98 80 PHE A N 1
ATOM 634 C CA . PHE A 1 80 ? -3.6 12.383 6.141 1 98 80 PHE A CA 1
ATOM 635 C C . PHE A 1 80 ? -2.557 11.273 6.074 1 98 80 PHE A C 1
ATOM 637 O O . PHE A 1 80 ? -2.799 10.156 6.535 1 98 80 PHE A O 1
ATOM 644 N N . ILE A 1 81 ? -1.389 11.609 5.512 1 97.62 81 ILE A N 1
ATOM 645 C CA . ILE A 1 81 ? -0.383 10.594 5.227 1 97.62 81 ILE A CA 1
ATOM 646 C C . ILE A 1 81 ? 0.942 10.984 5.879 1 97.62 81 ILE A C 1
ATOM 648 O O . ILE A 1 81 ? 1.346 12.148 5.836 1 97.62 81 ILE A O 1
ATOM 652 N N . VAL A 1 82 ? 1.566 10.008 6.508 1 96.56 82 VAL A N 1
ATOM 653 C CA . VAL A 1 82 ? 2.908 10.195 7.051 1 96.56 82 VAL A CA 1
ATOM 654 C C . VAL A 1 82 ? 3.834 9.094 6.527 1 96.56 82 VAL A C 1
ATOM 656 O O . VAL A 1 82 ? 3.426 7.938 6.398 1 96.56 82 VAL A O 1
ATOM 659 N N . THR A 1 83 ? 4.977 9.453 6.125 1 93.75 83 THR A N 1
ATOM 660 C CA . THR A 1 83 ? 6.016 8.4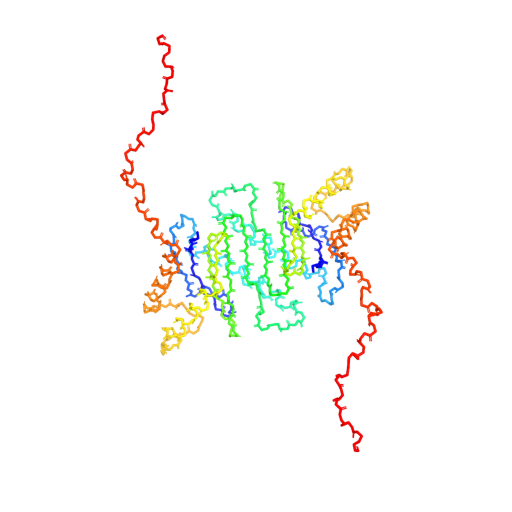77 5.816 1 93.75 83 THR A CA 1
ATOM 661 C C . THR A 1 83 ? 7.113 8.508 6.875 1 93.75 83 THR A C 1
ATOM 663 O O . THR A 1 83 ? 7.449 9.57 7.402 1 93.75 83 THR A O 1
ATOM 666 N N . ALA A 1 84 ? 7.664 7.34 7.152 1 93.12 84 ALA A N 1
ATOM 667 C CA . ALA A 1 84 ? 8.672 7.195 8.195 1 93.12 84 ALA A CA 1
ATOM 668 C C . ALA A 1 84 ? 9.523 5.949 7.969 1 93.12 84 ALA A C 1
ATOM 670 O O . ALA A 1 84 ? 9.297 5.203 7.016 1 93.12 84 ALA A O 1
ATOM 671 N N . THR A 1 85 ? 10.539 5.84 8.781 1 89.88 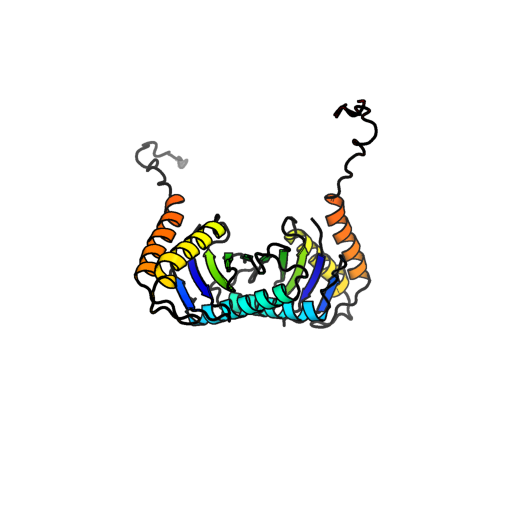85 THR A N 1
ATOM 672 C CA . THR A 1 85 ? 11.289 4.59 8.766 1 89.88 85 THR A CA 1
ATOM 673 C C . THR A 1 85 ? 10.398 3.422 9.172 1 89.88 85 THR A C 1
ATOM 675 O O . THR A 1 85 ? 9.477 3.588 9.977 1 89.88 85 THR A O 1
ATOM 678 N N . PRO A 1 86 ? 10.594 2.195 8.648 1 86.94 86 PRO A N 1
ATOM 679 C CA . PRO A 1 86 ? 9.711 1.036 8.82 1 86.94 86 PRO A CA 1
ATOM 680 C C . PRO A 1 86 ? 9.461 0.695 10.281 1 86.94 86 PRO A C 1
ATOM 682 O O . PRO A 1 86 ? 8.398 0.173 10.625 1 86.94 86 PRO A O 1
ATOM 685 N N . THR A 1 87 ? 10.25 0.984 11.234 1 85 87 THR A N 1
ATOM 686 C CA . THR A 1 87 ? 10.117 0.531 12.617 1 85 87 THR A CA 1
ATOM 687 C C . THR A 1 87 ? 9.43 1.59 13.469 1 85 87 THR A C 1
ATOM 689 O O . THR A 1 87 ? 9.234 1.396 14.672 1 85 87 THR A O 1
ATOM 692 N N . THR A 1 88 ? 9.008 2.652 12.836 1 87 88 THR A N 1
ATOM 693 C CA . THR A 1 88 ? 8.398 3.738 13.594 1 87 88 THR A CA 1
ATOM 694 C C . THR A 1 88 ? 7.012 3.342 14.086 1 87 88 THR A C 1
ATOM 696 O O . THR A 1 88 ? 6.211 2.787 13.336 1 87 88 THR A O 1
ATOM 699 N N . GLU A 1 89 ? 6.75 3.625 15.336 1 86.69 89 GLU A N 1
ATOM 700 C CA . GLU A 1 89 ? 5.477 3.26 15.945 1 86.69 89 GLU A CA 1
ATOM 701 C C . GLU A 1 89 ? 4.582 4.484 16.125 1 86.69 89 GLU A C 1
ATOM 703 O O . GLU A 1 89 ? 5.012 5.613 15.891 1 86.69 89 GLU A O 1
ATOM 708 N N . ASN A 1 90 ? 3.312 4.309 16.406 1 89.56 90 ASN A N 1
ATOM 709 C CA . ASN A 1 90 ? 2.32 5.293 16.812 1 89.56 90 ASN A CA 1
ATOM 710 C C . ASN A 1 90 ? 2.037 6.309 15.719 1 89.56 90 ASN A C 1
ATOM 712 O O . ASN A 1 90 ? 1.809 7.488 15.992 1 89.56 90 ASN A O 1
ATOM 716 N N . LEU A 1 91 ? 2.164 5.895 14.516 1 94 91 LEU A N 1
ATOM 717 C CA . LEU A 1 91 ? 1.92 6.789 13.391 1 94 91 LEU A CA 1
ATOM 718 C C . LEU A 1 91 ? 0.438 7.129 13.273 1 94 91 LEU A C 1
ATOM 720 O O . LEU A 1 91 ? 0.079 8.227 12.859 1 94 91 LEU A O 1
ATOM 724 N N . GLU A 1 92 ? -0.384 6.203 13.656 1 93.69 92 GLU A N 1
ATOM 725 C CA . GLU A 1 92 ? -1.82 6.461 13.656 1 93.69 92 GLU A CA 1
ATOM 726 C C . GLU A 1 92 ? -2.172 7.609 14.602 1 93.69 92 GLU A C 1
ATOM 728 O O . GLU A 1 92 ? -2.93 8.508 14.234 1 93.69 92 GLU A O 1
ATOM 733 N N . ARG A 1 93 ? -1.649 7.566 15.734 1 94.56 93 ARG A N 1
ATOM 734 C CA . ARG A 1 93 ? -1.891 8.617 16.719 1 94.56 93 ARG A CA 1
ATOM 735 C C . ARG A 1 93 ? -1.352 9.961 16.234 1 94.56 93 ARG A C 1
ATOM 737 O O . ARG A 1 93 ? -2.006 10.992 16.391 1 94.56 93 ARG A O 1
ATOM 744 N N . LEU A 1 94 ? -0.224 9.906 15.664 1 95.88 94 LEU A N 1
ATOM 745 C CA . LEU A 1 94 ? 0.357 11.125 15.109 1 95.88 94 LEU A CA 1
ATOM 746 C C . LEU A 1 94 ? -0.584 11.758 14.086 1 95.88 94 LEU A C 1
ATOM 748 O O . LEU A 1 94 ? -0.848 12.961 14.141 1 95.88 94 LEU A O 1
ATOM 752 N N . LEU A 1 95 ? -1.136 10.961 13.234 1 97.25 95 LEU A N 1
ATOM 753 C CA . LEU A 1 95 ? -1.985 11.477 12.164 1 97.25 95 LEU A CA 1
ATOM 754 C C . LEU A 1 95 ? -3.287 12.039 12.727 1 97.25 95 LEU A C 1
ATOM 756 O O . LEU A 1 95 ? -3.811 13.031 12.227 1 97.25 95 LEU A O 1
ATOM 760 N N . LYS A 1 96 ? -3.738 11.461 13.719 1 97.06 96 LYS A N 1
ATOM 761 C CA . LYS A 1 96 ? -4.926 11.992 14.375 1 97.06 96 LYS A CA 1
ATOM 762 C C . LYS A 1 96 ? -4.645 13.344 15.016 1 97.06 96 LYS A C 1
ATOM 764 O O . LYS A 1 96 ? -5.48 14.25 14.969 1 97.06 96 LYS A O 1
ATOM 769 N N . ASP A 1 97 ? -3.506 13.422 15.586 1 97.88 97 ASP A N 1
ATOM 770 C CA . ASP A 1 97 ? -3.098 14.711 16.125 1 97.88 97 ASP A CA 1
ATOM 771 C C . ASP A 1 97 ? -2.963 15.758 15.023 1 97.88 97 ASP A C 1
ATOM 773 O O . ASP A 1 97 ? -3.334 16.922 15.211 1 97.88 97 ASP A O 1
ATOM 777 N N . VAL A 1 98 ? -2.418 15.359 13.938 1 98.38 98 VAL A N 1
ATOM 778 C CA . VAL A 1 98 ? -2.295 16.266 12.797 1 98.38 98 VAL A CA 1
ATOM 779 C C . VAL A 1 98 ? -3.684 16.703 12.336 1 98.38 98 VAL A C 1
ATOM 781 O O . VAL A 1 98 ? -3.893 17.875 12.008 1 98.38 98 VAL A O 1
ATOM 784 N N . TYR A 1 99 ? -4.551 15.766 12.312 1 98.06 99 TYR A N 1
ATOM 785 C CA . TYR A 1 99 ? -5.93 16.109 11.977 1 98.06 99 TYR A CA 1
ATOM 786 C C . TYR A 1 99 ? -6.492 17.125 12.953 1 98.06 99 TYR A C 1
ATOM 788 O O . TYR A 1 99 ? -7.203 18.047 12.555 1 98.06 99 TYR A O 1
ATOM 796 N N . GLY A 1 100 ? -6.16 16.953 14.18 1 98.31 100 GLY A N 1
ATOM 797 C CA . GLY A 1 100 ? -6.562 17.938 15.172 1 98.31 100 GLY A CA 1
ATOM 798 C C . GLY A 1 100 ? -6.035 19.328 14.883 1 98.31 100 GLY A C 1
ATOM 799 O O . GLY A 1 100 ? -6.781 20.312 14.961 1 98.31 100 GLY A O 1
ATOM 800 N N . LEU A 1 101 ? -4.828 19.438 14.578 1 98.19 101 LEU A N 1
ATOM 801 C CA . LEU A 1 101 ? -4.227 20.703 14.203 1 98.19 101 LEU A CA 1
ATOM 802 C C . LEU A 1 101 ? -4.906 21.281 12.969 1 98.19 101 LEU A C 1
ATOM 804 O O . LEU A 1 101 ? -5.156 22.5 12.906 1 98.19 101 LEU A O 1
ATOM 808 N N . TYR A 1 102 ? -5.176 20.453 12.008 1 98.06 102 TYR A N 1
ATOM 809 C CA . TYR A 1 102 ? -5.879 20.859 10.797 1 98.06 102 TYR A CA 1
ATOM 810 C C . TYR A 1 102 ? -7.227 21.484 11.141 1 98.06 102 TYR A C 1
ATOM 812 O O . TYR A 1 102 ? -7.582 22.531 10.594 1 98.06 102 TYR A O 1
ATOM 820 N N . CYS A 1 103 ? -7.914 20.891 12.008 1 97.19 103 CYS A N 1
ATOM 821 C CA . CYS A 1 103 ? -9.219 21.391 12.422 1 97.19 103 CYS A CA 1
ATOM 822 C C . CYS A 1 103 ? -9.094 22.734 13.117 1 97.19 103 CYS A C 1
ATOM 824 O O . CYS A 1 103 ? -9.875 23.656 12.844 1 97.19 103 CYS A O 1
ATOM 826 N N . ASP A 1 104 ? -8.086 22.906 13.883 1 97.25 104 ASP A N 1
ATOM 827 C CA . ASP A 1 104 ? -7.926 24.094 14.695 1 97.25 104 ASP A CA 1
ATOM 828 C C . ASP A 1 104 ? -7.395 25.266 13.867 1 97.25 104 ASP A C 1
ATOM 830 O O . ASP A 1 104 ? -7.801 26.406 14.07 1 97.25 104 ASP A O 1
ATOM 834 N N . PHE A 1 105 ? -6.535 24.969 12.891 1 97 105 PHE A N 1
ATOM 835 C CA . PHE A 1 105 ? -5.77 26.078 12.32 1 97 105 PHE A CA 1
ATOM 836 C C . PHE A 1 105 ? -6.043 26.219 10.828 1 97 105 PHE A C 1
ATOM 838 O O . PHE A 1 105 ? -5.66 27.203 10.211 1 97 105 PHE A O 1
ATOM 845 N N . VAL A 1 106 ? -6.707 25.219 10.211 1 96.5 106 VAL A N 1
ATOM 846 C CA . VAL A 1 106 ? -7.012 25.312 8.789 1 96.5 106 VAL A CA 1
ATOM 847 C C . VAL A 1 106 ? -8.516 25.422 8.586 1 96.5 106 VAL A C 1
ATOM 849 O O . VAL A 1 106 ? -9 26.391 7.98 1 96.5 106 VAL A O 1
ATOM 852 N N . MET A 1 107 ? -9.266 24.516 9.156 1 94.06 107 MET A N 1
ATOM 853 C CA . MET A 1 107 ? -10.711 24.453 8.953 1 94.06 107 MET A CA 1
ATOM 854 C C . MET A 1 107 ? -11.406 25.672 9.547 1 94.06 107 MET A C 1
ATOM 856 O O . MET A 1 107 ? -12.422 26.141 9.023 1 94.06 107 MET A O 1
ATOM 860 N N . LYS A 1 108 ? -10.883 26.203 10.609 1 92.81 108 LYS A N 1
ATOM 861 C CA . LYS A 1 108 ? -11.484 27.344 11.289 1 92.81 108 LYS A CA 1
ATOM 862 C C . LYS A 1 108 ? -11.102 28.656 10.617 1 92.81 108 LYS A C 1
ATOM 864 O O . LYS A 1 108 ? -11.633 29.719 10.969 1 92.81 108 LYS A O 1
ATOM 869 N N . ASP A 1 109 ? -10.18 28.594 9.672 1 91.38 109 ASP A N 1
ATOM 870 C CA . ASP A 1 109 ? -9.828 29.766 8.867 1 91.38 109 ASP A CA 1
ATOM 871 C C . ASP A 1 109 ? -10.914 30.078 7.84 1 91.38 109 ASP A C 1
ATOM 873 O O . ASP A 1 109 ? -11.188 29.281 6.945 1 91.38 109 ASP A O 1
ATOM 877 N N . PRO A 1 110 ? -11.625 31.266 7.926 1 87.81 110 PRO A N 1
ATOM 878 C CA . PRO A 1 110 ? -12.742 31.594 7.035 1 87.81 110 PRO A CA 1
ATOM 879 C C . PRO A 1 110 ? -12.312 31.734 5.578 1 87.81 110 PRO A C 1
ATOM 881 O O . PRO A 1 110 ? -13.156 31.719 4.676 1 87.81 110 PRO A O 1
ATOM 884 N N . PHE A 1 111 ? -11.047 31.859 5.285 1 87.25 111 PHE A N 1
ATOM 885 C CA . PHE A 1 111 ? -10.562 32.031 3.92 1 87.25 111 PHE A CA 1
ATOM 886 C C . PHE A 1 111 ? -10.102 30.688 3.355 1 87.25 111 PHE A C 1
ATOM 888 O O . PHE A 1 111 ? -9.656 30.609 2.207 1 87.25 111 PHE A O 1
ATOM 895 N N . HIS A 1 112 ? -10.102 29.672 4.148 1 88.31 112 HIS A N 1
ATOM 896 C CA . HIS A 1 112 ? -9.719 28.344 3.67 1 88.31 112 HIS A CA 1
ATOM 897 C C . HIS A 1 112 ? -10.734 27.812 2.658 1 88.31 112 HIS A C 1
ATOM 899 O O . HIS A 1 112 ? -11.938 27.875 2.887 1 88.31 112 HIS A O 1
ATOM 905 N N . LYS A 1 113 ? -10.242 27.25 1.543 1 87.69 113 LYS A N 1
ATOM 906 C CA . LYS A 1 113 ? -11.086 26.625 0.526 1 87.69 113 LYS A CA 1
ATOM 907 C C . LYS A 1 113 ? -10.711 25.156 0.32 1 87.69 113 LYS A C 1
ATOM 909 O O . LYS A 1 113 ? -9.523 24.828 0.247 1 87.69 113 LYS A O 1
ATOM 914 N N . MET A 1 114 ? -11.797 24.344 0.221 1 85.56 114 MET A N 1
ATOM 915 C CA . MET A 1 114 ? -11.57 22.922 -0.05 1 85.56 114 MET A CA 1
ATOM 916 C C . MET A 1 114 ? -10.883 22.734 -1.397 1 85.56 114 MET A C 1
ATOM 918 O O . MET A 1 114 ? -11.016 23.562 -2.293 1 85.56 114 MET A O 1
ATOM 922 N N . GLU A 1 115 ? -10.078 21.625 -1.479 1 91.12 115 GLU A N 1
ATOM 923 C CA . GLU A 1 115 ? -9.398 21.234 -2.711 1 91.12 115 GLU A CA 1
ATOM 924 C C . GLU A 1 115 ? -8.352 22.25 -3.125 1 91.12 115 GLU A C 1
ATOM 926 O O . GLU A 1 115 ? -7.996 22.344 -4.301 1 91.12 115 GLU A O 1
ATOM 931 N N . GLN A 1 116 ? -7.93 23.094 -2.27 1 92.81 116 GLN A N 1
ATOM 932 C CA . GLN A 1 116 ? -6.879 24.062 -2.535 1 92.81 116 GLN A CA 1
ATOM 933 C C . GLN A 1 116 ? -5.688 23.859 -1.604 1 92.81 116 GLN A C 1
ATOM 935 O O . GLN A 1 116 ? -5.84 23.312 -0.506 1 92.81 116 GLN A O 1
ATOM 940 N N . PRO A 1 117 ? -4.535 24.344 -2.043 1 94.31 117 PRO A N 1
ATOM 941 C CA . PRO A 1 117 ? -3.35 24.188 -1.196 1 94.31 117 PRO A CA 1
ATOM 942 C C . PRO A 1 117 ? -3.514 24.859 0.171 1 94.31 117 PRO A C 1
ATOM 944 O O . PRO A 1 117 ? -4.125 25.922 0.275 1 94.31 117 PRO A O 1
ATOM 947 N N . ILE A 1 118 ? -3.047 24.203 1.196 1 95.44 118 ILE A N 1
ATOM 948 C CA . ILE A 1 118 ? -3.072 24.719 2.561 1 95.44 118 ILE A CA 1
ATOM 949 C C . ILE A 1 118 ? -1.851 25.594 2.799 1 95.44 118 ILE A C 1
ATOM 951 O O . ILE A 1 118 ? -0.711 25.141 2.703 1 95.44 118 ILE A O 1
ATOM 955 N N . LYS A 1 119 ? -2.086 26.875 3.244 1 90.88 119 LYS A N 1
ATOM 956 C CA . LYS A 1 119 ? -1.003 27.828 3.418 1 90.88 119 LYS A CA 1
ATOM 957 C C . LYS A 1 119 ? -1.002 28.406 4.832 1 90.88 119 LYS A C 1
ATOM 959 O O . LYS A 1 119 ? -0.268 29.359 5.121 1 90.88 119 LYS A O 1
ATOM 964 N N . SER A 1 120 ? -1.651 27.875 5.73 1 93.44 120 SER A N 1
ATOM 965 C CA . SER A 1 120 ? -1.762 28.391 7.094 1 93.44 120 SER A CA 1
ATOM 966 C C . SER A 1 120 ? -0.427 28.297 7.824 1 93.44 120 SER A C 1
ATOM 968 O O . SER A 1 120 ? 0.034 27.203 8.156 1 93.44 120 SER A O 1
ATOM 970 N N . HIS A 1 121 ? 0.171 29.438 8.188 1 94.06 121 HIS A N 1
ATOM 971 C CA . HIS A 1 121 ? 1.446 29.484 8.891 1 94.06 121 HIS A CA 1
ATOM 972 C C . HIS A 1 121 ? 1.324 28.891 10.289 1 94.06 121 HIS A C 1
ATOM 974 O O . HIS A 1 121 ? 2.25 28.234 10.773 1 94.06 121 HIS A O 1
ATOM 980 N N . LYS A 1 122 ? 0.171 29.188 10.914 1 95.69 122 LYS A N 1
ATOM 981 C CA . LYS A 1 122 ? -0.047 28.641 12.25 1 95.69 122 LYS A CA 1
ATOM 982 C C . LYS A 1 122 ? -0.073 27.109 12.227 1 95.69 122 LYS A C 1
ATOM 984 O O . LYS A 1 122 ? 0.502 26.453 13.102 1 95.69 122 LYS A O 1
ATOM 989 N N . PHE A 1 123 ? -0.702 26.547 11.258 1 97.5 123 PHE A N 1
ATOM 990 C CA . PHE A 1 123 ? -0.75 25.094 11.102 1 97.5 123 PHE A CA 1
ATOM 991 C C . PHE A 1 123 ? 0.653 24.531 10.945 1 97.5 123 PHE A C 1
ATOM 993 O O . PHE A 1 123 ? 1.014 23.562 11.617 1 97.5 123 PHE A O 1
ATOM 1000 N N . ILE A 1 124 ? 1.402 25.156 10.109 1 96.94 124 ILE A N 1
ATOM 1001 C CA . ILE A 1 124 ? 2.75 24.688 9.812 1 96.94 124 ILE A CA 1
ATOM 1002 C C . ILE A 1 124 ? 3.605 24.734 11.078 1 96.94 124 ILE A C 1
ATOM 1004 O O . ILE A 1 124 ? 4.328 23.781 11.383 1 96.94 124 ILE A O 1
ATOM 1008 N N . GLU A 1 125 ? 3.504 25.828 11.758 1 97.12 125 GLU A N 1
ATOM 1009 C CA . GLU A 1 125 ? 4.277 26 12.984 1 97.12 125 GLU A CA 1
ATOM 1010 C C . GLU A 1 125 ? 3.914 24.938 14.023 1 97.12 125 GLU A C 1
ATOM 1012 O O . GLU A 1 125 ? 4.793 24.344 14.633 1 97.12 125 GLU A O 1
ATOM 1017 N N . GLN A 1 126 ? 2.596 24.703 14.227 1 97.31 126 GLN A N 1
ATOM 1018 C CA . GLN A 1 126 ? 2.141 23.719 15.203 1 97.31 126 GLN A CA 1
ATOM 1019 C C . GLN A 1 126 ? 2.514 22.297 14.766 1 97.31 126 GLN A C 1
ATOM 1021 O O . GLN A 1 126 ? 2.793 21.438 15.602 1 97.31 126 GLN A O 1
ATOM 1026 N N . LEU A 1 127 ? 2.527 22.094 13.508 1 97.12 127 LEU A N 1
ATOM 1027 C CA . LEU A 1 127 ? 2.93 20.812 12.961 1 97.12 127 LEU A CA 1
ATOM 1028 C C . LEU A 1 127 ? 4.395 20.516 13.266 1 97.12 127 LEU A C 1
ATOM 1030 O O . LEU A 1 127 ? 4.746 19.406 13.648 1 97.12 127 LEU A O 1
ATOM 1034 N N . ASP A 1 128 ? 5.191 21.516 13.117 1 95.94 128 ASP A N 1
ATOM 1035 C CA . ASP A 1 128 ? 6.609 21.375 13.438 1 95.94 128 ASP A CA 1
ATOM 1036 C C . ASP A 1 128 ? 6.805 20.969 14.898 1 95.94 128 ASP A C 1
ATOM 1038 O O . ASP A 1 128 ? 7.594 20.078 15.203 1 95.94 128 ASP A O 1
ATOM 1042 N N . THR A 1 129 ? 6.141 21.625 15.742 1 95.06 129 THR A N 1
ATOM 1043 C CA . THR A 1 129 ? 6.23 21.359 17.172 1 95.06 129 THR A CA 1
ATOM 1044 C C . THR A 1 129 ? 5.781 19.938 17.5 1 95.06 129 THR A C 1
ATOM 1046 O O . THR A 1 129 ? 6.43 19.234 18.266 1 95.06 129 THR A O 1
ATOM 1049 N N . LEU A 1 130 ? 4.703 19.531 16.859 1 95.5 130 LEU A N 1
ATOM 1050 C CA . LEU A 1 130 ? 4.156 18.203 17.078 1 95.5 130 LEU A CA 1
ATOM 1051 C C . LEU A 1 130 ? 5.152 17.125 16.656 1 95.5 130 LEU A C 1
ATOM 1053 O O . LEU A 1 130 ? 5.402 16.172 17.391 1 95.5 130 LEU A O 1
ATOM 1057 N N . VAL A 1 131 ? 5.711 17.266 15.461 1 94 131 VAL A N 1
ATOM 1058 C CA . VAL A 1 131 ? 6.625 16.266 14.914 1 94 131 VAL A CA 1
ATOM 1059 C C . VAL A 1 131 ? 7.902 16.219 15.75 1 94 131 VAL A C 1
ATOM 1061 O O . VAL A 1 131 ? 8.461 15.148 15.992 1 94 131 VAL A O 1
ATOM 1064 N N . GLN A 1 132 ? 8.367 17.344 16.219 1 89.75 132 GLN A N 1
ATOM 1065 C CA . GLN A 1 132 ? 9.547 17.422 17.078 1 89.75 132 GLN A CA 1
ATOM 1066 C C . GLN A 1 132 ? 9.305 16.703 18.406 1 89.75 132 GLN A C 1
ATOM 1068 O O . GLN A 1 132 ? 10.188 15.992 18.891 1 89.75 132 GLN A O 1
ATOM 1073 N N . ARG A 1 133 ? 8.188 16.844 18.969 1 87.38 133 ARG A N 1
ATOM 1074 C CA . ARG A 1 133 ? 7.824 16.188 20.219 1 87.38 133 ARG A CA 1
ATOM 1075 C C . ARG A 1 133 ? 7.77 14.672 20.062 1 87.38 133 ARG A C 1
ATOM 1077 O O . ARG A 1 133 ? 8.148 13.93 20.969 1 87.38 133 ARG A O 1
ATOM 1084 N N . THR A 1 134 ? 7.234 14.281 18.906 1 82.5 134 THR A N 1
ATOM 1085 C CA . THR A 1 134 ? 7.09 12.859 18.625 1 82.5 134 THR A CA 1
ATOM 1086 C C . THR A 1 134 ? 8.453 12.219 18.359 1 82.5 134 THR A C 1
ATOM 1088 O O . THR A 1 134 ? 8.688 11.07 18.766 1 82.5 134 THR A O 1
ATOM 1091 N N . SER A 1 135 ? 9.297 12.961 17.75 1 72.44 135 SER A N 1
ATOM 1092 C CA . SER A 1 135 ? 10.633 12.461 17.453 1 72.44 135 SER A CA 1
ATOM 1093 C C . SER A 1 135 ? 11.516 12.508 18.703 1 72.44 135 SER A C 1
ATOM 1095 O O . SER A 1 135 ? 12.398 11.656 18.875 1 72.44 135 SER A O 1
ATOM 1097 N N . ASP A 1 136 ? 11.5 13.602 19.531 1 61.12 136 ASP A N 1
ATOM 1098 C CA . ASP A 1 136 ? 12.266 13.789 20.766 1 61.12 136 ASP A CA 1
ATOM 1099 C C . ASP A 1 136 ? 11.883 12.742 21.812 1 61.12 136 ASP A C 1
ATOM 1101 O O . ASP A 1 136 ? 12.734 12.297 22.594 1 61.12 136 ASP A O 1
ATOM 1105 N N . ILE A 1 137 ? 10.672 12.555 21.984 1 52.84 137 ILE A N 1
ATOM 1106 C CA . ILE A 1 137 ? 10.297 11.578 23 1 52.84 137 ILE A CA 1
ATOM 1107 C C . ILE A 1 137 ? 11.078 10.281 22.781 1 52.84 137 ILE A C 1
ATOM 1109 O O . ILE A 1 137 ? 11.461 9.609 23.75 1 52.84 137 ILE A O 1
ATOM 1113 N N . PHE A 1 138 ? 11.297 9.906 21.609 1 48.53 138 PHE A N 1
ATOM 1114 C CA . PHE A 1 138 ? 12.094 8.695 21.484 1 48.53 138 PHE A CA 1
ATOM 1115 C C . PHE A 1 138 ? 13.586 9.016 21.578 1 48.53 138 PHE A C 1
ATOM 1117 O O . PHE A 1 138 ? 14.414 8.109 21.625 1 48.53 138 PHE A O 1
ATOM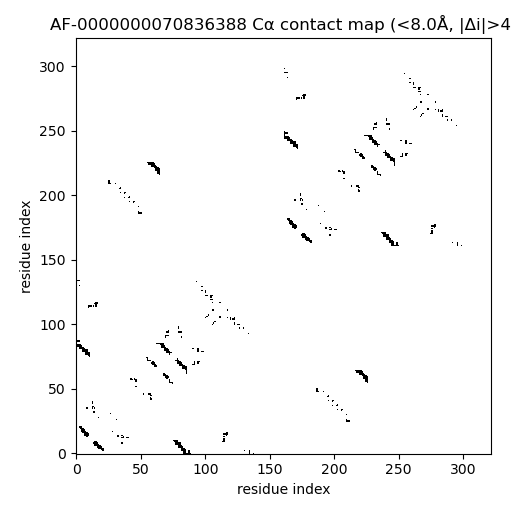 1124 N N . MET A 1 139 ? 13.906 10.219 21.406 1 44.19 139 MET A N 1
ATOM 1125 C CA . MET A 1 139 ? 15.297 10.523 21.719 1 44.19 139 MET A CA 1
ATOM 1126 C C . MET A 1 139 ? 15.5 10.617 23.234 1 44.19 139 MET A C 1
ATOM 1128 O O . MET A 1 139 ? 15.312 11.68 23.828 1 44.19 139 MET A O 1
ATOM 1132 N N . PHE A 1 140 ? 15.07 9.812 24.141 1 38.72 140 PHE A N 1
ATOM 1133 C CA . PHE A 1 140 ? 15.711 9.859 25.453 1 38.72 140 PHE A CA 1
ATOM 1134 C C . PHE A 1 140 ? 17.203 10.164 25.312 1 38.72 140 PHE A C 1
ATOM 1136 O O . PHE A 1 140 ? 17.875 9.602 24.453 1 38.72 140 PHE A O 1
ATOM 1143 N N . PRO A 1 141 ? 17.734 11.18 25.953 1 37.03 141 PRO A N 1
ATOM 1144 C CA . PRO A 1 141 ? 19.188 11.328 26.016 1 37.03 141 PRO A CA 1
ATOM 1145 C C . PRO A 1 141 ? 19.891 10.016 26.312 1 37.03 141 PRO A C 1
ATOM 1147 O O . PRO A 1 141 ? 19.531 9.305 27.266 1 37.03 141 PRO A O 1
ATOM 1150 N N . LEU A 1 142 ? 20.359 9.227 25.562 1 35.47 142 LEU A N 1
ATOM 1151 C CA . LEU A 1 142 ? 21.484 8.445 26.078 1 35.47 142 LEU A CA 1
ATOM 1152 C C . LEU A 1 142 ? 22.25 9.234 27.125 1 35.47 142 LEU A C 1
ATOM 1154 O O . LEU A 1 142 ? 22.688 10.359 26.859 1 35.47 142 LEU A O 1
ATOM 1158 N N . LEU A 1 143 ? 22.031 9.211 28.391 1 33.59 143 LEU A N 1
ATOM 1159 C CA . LEU A 1 143 ? 23 9.586 29.406 1 33.59 143 LEU A CA 1
ATOM 1160 C C . LEU A 1 143 ? 24.438 9.305 28.938 1 33.59 143 LEU A C 1
ATOM 1162 O O . LEU A 1 143 ? 24.688 8.297 28.281 1 33.59 143 LEU A O 1
ATOM 1166 N N . PRO A 1 144 ? 25.344 10.344 28.938 1 33.97 144 PRO A N 1
ATOM 1167 C CA . PRO A 1 144 ? 26.781 10.273 28.688 1 33.97 144 PRO A CA 1
ATOM 1168 C C . PRO A 1 144 ? 27.438 9.109 29.438 1 33.97 144 PRO A C 1
ATOM 1170 O O . PRO A 1 144 ? 28.625 9.164 29.75 1 33.97 144 PRO A O 1
ATOM 1173 N N . PHE A 1 145 ? 26.703 8.094 29.734 1 31.3 145 PHE A N 1
ATOM 1174 C CA . PHE A 1 145 ? 27.469 7.102 30.469 1 31.3 145 PHE A CA 1
ATOM 1175 C C . PHE A 1 145 ? 28.75 6.746 29.719 1 31.3 145 PHE A C 1
ATOM 1177 O O . PHE A 1 145 ? 29.578 5.988 30.234 1 31.3 145 PHE A O 1
ATOM 1184 N N . TRP A 1 146 ? 28.812 6.992 28.375 1 31.16 146 TRP A N 1
ATOM 1185 C CA . TRP A 1 146 ? 30.109 6.586 27.859 1 31.16 146 TRP A CA 1
ATOM 1186 C C . TRP A 1 146 ? 31.203 7.547 28.312 1 31.16 146 TRP A C 1
ATOM 1188 O O . TRP A 1 146 ? 32.344 7.5 27.828 1 31.16 146 TRP A O 1
ATOM 1198 N N . GLN A 1 147 ? 30.875 8.625 29.047 1 27.06 147 GLN A N 1
ATOM 1199 C CA . GLN A 1 147 ? 32.156 9.289 29.297 1 27.06 147 GLN A CA 1
ATOM 1200 C C . GLN A 1 147 ? 33.125 8.336 29.969 1 27.06 147 GLN A C 1
ATOM 1202 O O . GLN A 1 147 ? 34.281 8.203 29.531 1 27.06 147 GLN A O 1
ATOM 1207 N N . ASP A 1 148 ? 33.406 8.492 31.328 1 27.95 148 ASP A N 1
ATOM 1208 C CA . ASP A 1 148 ? 34.656 8.234 32.094 1 27.95 148 ASP A CA 1
ATOM 1209 C C . ASP A 1 148 ? 34.781 6.75 32.406 1 27.95 148 ASP A C 1
ATOM 1211 O O . ASP A 1 148 ? 35.469 6.383 33.375 1 27.95 148 ASP A O 1
ATOM 1215 N N . SER A 1 149 ? 33.969 5.879 31.875 1 23.42 149 SER A N 1
ATOM 1216 C CA . SER A 1 149 ? 34.594 4.715 32.5 1 23.42 149 SER A CA 1
ATOM 1217 C C . SER A 1 149 ? 36 4.496 31.953 1 23.42 149 SER A C 1
ATOM 1219 O O . SER A 1 149 ? 36.219 4.527 30.75 1 23.42 149 SER A O 1
ATOM 1221 N N . PRO A 1 150 ? 37.156 4.672 32.75 1 26.28 150 PRO A N 1
ATOM 1222 C CA . PRO A 1 150 ? 38.594 4.41 32.562 1 26.28 150 PRO A CA 1
ATOM 1223 C C . PRO A 1 150 ? 38.875 3.072 31.875 1 26.28 150 PRO A C 1
ATOM 1225 O O . PRO A 1 150 ? 40.031 2.744 31.594 1 26.28 150 PRO A O 1
ATOM 1228 N N . TYR A 1 151 ? 38.031 2.01 32.031 1 25.98 151 TYR A N 1
ATOM 1229 C CA . TYR A 1 151 ? 38.688 0.762 31.656 1 25.98 151 TYR A CA 1
ATOM 1230 C C . TYR A 1 151 ? 39.062 0.75 30.172 1 25.98 151 TYR A C 1
ATOM 1232 O O . TYR A 1 151 ? 38.188 0.846 29.312 1 25.98 151 TYR A O 1
ATOM 1240 N N . HIS A 1 152 ? 40.25 1.451 29.672 1 23.73 152 HIS A N 1
ATOM 1241 C CA . HIS A 1 152 ? 41.125 1.214 28.531 1 23.73 152 HIS A CA 1
ATOM 1242 C C . HIS A 1 152 ? 41.375 -0.278 28.328 1 23.73 152 HIS A C 1
ATOM 1244 O O . HIS A 1 152 ? 42.219 -0.873 29 1 23.73 152 HIS A O 1
ATOM 1250 N N . THR A 1 153 ? 40.469 -1.222 28.469 1 21.31 153 THR A N 1
ATOM 1251 C CA . THR A 1 153 ? 41.094 -2.539 28.406 1 21.31 153 THR A CA 1
ATOM 1252 C C . THR A 1 153 ? 41.969 -2.674 27.172 1 21.31 153 THR A C 1
ATOM 1254 O O . THR A 1 153 ? 41.656 -2.121 26.125 1 21.31 153 THR A O 1
ATOM 1257 N N . TYR A 1 154 ? 43.156 -3.438 27.375 1 21.52 154 TYR A N 1
ATOM 1258 C CA . TYR A 1 154 ? 44.344 -4.145 26.922 1 21.52 154 TYR A CA 1
ATOM 1259 C C . TYR A 1 154 ? 44.031 -5.059 25.75 1 21.52 154 TYR A C 1
ATOM 1261 O O . TYR A 1 154 ? 43.438 -6.113 25.922 1 21.52 154 TYR A O 1
ATOM 1269 N N . PHE A 1 155 ? 43.156 -4.918 24.766 1 19.92 155 PHE A N 1
ATOM 1270 C CA . PHE A 1 155 ? 43.656 -5.855 23.766 1 19.92 155 PHE A CA 1
ATOM 1271 C C . PHE A 1 155 ? 45.031 -5.418 23.25 1 19.92 155 PHE A C 1
ATOM 1273 O O . PHE A 1 155 ? 45.156 -4.328 22.703 1 19.92 155 PHE A O 1
ATOM 1280 N N . LEU A 1 156 ? 46.156 -5.766 23.969 1 20.53 156 LEU A N 1
ATOM 1281 C CA . LEU A 1 156 ? 47.594 -6.039 23.875 1 20.53 156 LEU A CA 1
ATOM 1282 C C . LEU A 1 156 ? 47.906 -6.77 22.562 1 20.53 156 LEU A C 1
ATOM 1284 O O . LEU A 1 156 ? 47.656 -7.965 22.438 1 20.53 156 LEU A O 1
ATOM 1288 N N . VAL A 1 157 ? 47.344 -6.562 21.438 1 21.8 157 VAL A N 1
ATOM 1289 C CA . VAL A 1 157 ? 48.188 -7.031 20.344 1 21.8 157 VAL A CA 1
ATOM 1290 C C . VAL A 1 157 ? 49.625 -6.504 20.531 1 21.8 157 VAL A C 1
ATOM 1292 O O . VAL A 1 157 ? 49.812 -5.34 20.891 1 21.8 157 VAL A O 1
ATOM 1295 N N . LEU A 1 158 ? 50.75 -7.375 20.562 1 22.39 158 LEU A N 1
ATOM 1296 C CA . LEU A 1 158 ? 52.188 -7.664 20.656 1 22.39 158 LEU A CA 1
ATOM 1297 C C . LEU A 1 158 ? 52.938 -6.934 19.562 1 22.39 158 LEU A C 1
ATOM 1299 O O . LEU A 1 158 ? 52.75 -7.184 18.375 1 22.39 158 LEU A O 1
ATOM 1303 N N . GLY A 1 159 ? 52.906 -5.746 19.297 1 18.62 159 GLY A N 1
ATOM 1304 C CA . GLY A 1 159 ? 54.062 -5.168 18.594 1 18.62 159 GLY A CA 1
ATOM 1305 C C . GLY A 1 159 ? 55.406 -5.621 19.156 1 18.62 159 GLY A C 1
ATOM 1306 O O . GLY A 1 159 ? 56.312 -5.945 18.391 1 18.62 159 GLY A O 1
ATOM 1307 N N . LYS A 1 160 ? 55.875 -5.297 20.312 1 17.97 160 LYS A N 1
ATOM 1308 C CA . LYS A 1 160 ? 57.25 -4.875 20.609 1 17.97 160 LYS A CA 1
ATOM 1309 C C . LYS A 1 160 ? 58.219 -6.055 20.562 1 17.97 160 LYS A C 1
ATOM 1311 O O . LYS A 1 160 ? 58.312 -6.805 21.531 1 17.97 160 LYS A O 1
ATOM 1316 N N . TYR A 1 161 ? 58.156 -7.039 19.531 1 19.83 161 TYR A N 1
ATOM 1317 C CA . TYR A 1 161 ? 59.406 -7.105 18.781 1 19.83 161 TYR A CA 1
ATOM 1318 C C . TYR A 1 161 ? 59.469 -6.004 17.734 1 19.83 161 TYR A C 1
ATOM 1320 O O . TYR A 1 161 ? 58.438 -5.57 17.219 1 19.83 161 TYR A O 1
ATOM 1328 N N . MET B 1 1 ? -6.848 -15.961 10.828 1 67.31 1 MET B N 1
ATOM 1329 C CA . MET B 1 1 ? -5.629 -16.125 10.047 1 67.31 1 MET B CA 1
ATOM 1330 C C . MET B 1 1 ? -5.918 -16.875 8.742 1 67.31 1 MET B C 1
ATOM 1332 O O . MET B 1 1 ? -5.703 -18.078 8.656 1 67.31 1 MET B O 1
ATOM 1336 N N . THR B 1 2 ? -6.586 -16.344 7.898 1 86.06 2 THR B N 1
ATOM 1337 C CA . THR B 1 2 ? -7.129 -16.984 6.703 1 86.06 2 THR B CA 1
ATOM 1338 C C . THR B 1 2 ? -6.535 -16.359 5.445 1 86.06 2 THR B C 1
ATOM 1340 O O . THR B 1 2 ? -6.512 -15.141 5.301 1 86.06 2 THR B O 1
ATOM 1343 N N . ILE B 1 3 ? -6 -17.25 4.629 1 92.81 3 ILE B N 1
ATOM 1344 C CA . ILE B 1 3 ? -5.508 -16.844 3.318 1 92.81 3 ILE B CA 1
ATOM 1345 C C . ILE B 1 3 ? -6.68 -16.672 2.355 1 92.81 3 ILE B C 1
ATOM 1347 O O . ILE B 1 3 ? -7.516 -17.562 2.221 1 92.81 3 ILE B O 1
ATOM 1351 N N . HIS B 1 4 ? -6.707 -15.547 1.725 1 92.44 4 HIS B N 1
ATOM 1352 C CA . HIS B 1 4 ? -7.832 -15.273 0.84 1 92.44 4 HIS B CA 1
ATOM 1353 C C . HIS B 1 4 ? -7.488 -15.602 -0.609 1 92.44 4 HIS B C 1
ATOM 1355 O O . HIS B 1 4 ? -8.258 -16.281 -1.292 1 92.44 4 HIS B O 1
ATOM 1361 N N . SER B 1 5 ? -6.383 -15.094 -1.077 1 94.25 5 SER B N 1
ATOM 1362 C CA . SER B 1 5 ? -6.035 -15.266 -2.484 1 94.25 5 SER B CA 1
ATOM 1363 C C . SER B 1 5 ? -4.523 -15.234 -2.688 1 94.25 5 SER B C 1
ATOM 1365 O O . SER B 1 5 ? -3.795 -14.641 -1.892 1 94.25 5 SER B O 1
ATOM 1367 N N . LEU B 1 6 ? -4.113 -15.906 -3.75 1 96.62 6 LEU B N 1
ATOM 1368 C CA . LEU B 1 6 ? -2.74 -15.844 -4.238 1 96.62 6 LEU B CA 1
ATOM 1369 C C . LEU B 1 6 ? -2.699 -15.391 -5.695 1 96.62 6 LEU B C 1
ATOM 1371 O O . LEU B 1 6 ? -3.451 -15.906 -6.527 1 96.62 6 LEU B O 1
ATOM 1375 N N . LEU B 1 7 ? -1.823 -14.445 -5.941 1 97.38 7 LEU B N 1
ATOM 1376 C CA . LEU B 1 7 ? -1.697 -13.875 -7.273 1 97.38 7 LEU B CA 1
ATOM 1377 C C . LEU B 1 7 ? -0.235 -13.812 -7.707 1 97.38 7 LEU B C 1
ATOM 1379 O O . LEU B 1 7 ? 0.658 -13.656 -6.871 1 97.38 7 LEU B O 1
ATOM 1383 N N . ILE B 1 8 ? -0.032 -13.891 -9.016 1 98 8 ILE B N 1
ATOM 1384 C CA . ILE B 1 8 ? 1.302 -13.711 -9.578 1 98 8 ILE B CA 1
ATOM 1385 C C . ILE B 1 8 ? 1.248 -12.68 -10.711 1 98 8 ILE B C 1
ATOM 1387 O O . ILE B 1 8 ? 0.427 -12.797 -11.625 1 98 8 ILE B O 1
ATOM 1391 N N . LEU B 1 9 ? 2.082 -11.727 -10.594 1 97.69 9 LEU B N 1
ATOM 1392 C CA . LEU B 1 9 ? 2.223 -10.719 -11.641 1 97.69 9 LEU B CA 1
ATOM 1393 C C . LEU B 1 9 ? 3.529 -10.906 -12.406 1 97.69 9 LEU B C 1
ATOM 1395 O O . LEU B 1 9 ? 4.57 -11.188 -11.805 1 97.69 9 LEU B O 1
ATOM 1399 N N . SER B 1 10 ? 3.465 -10.75 -13.688 1 96.94 10 SER B N 1
ATOM 1400 C CA . SER B 1 10 ? 4.676 -10.727 -14.5 1 96.94 10 SER B CA 1
ATOM 1401 C C . SER B 1 10 ? 5.469 -9.445 -14.266 1 96.94 10 SER B C 1
ATOM 1403 O O . SER B 1 10 ? 5.02 -8.547 -13.547 1 96.94 10 SER B O 1
ATOM 1405 N N . ARG B 1 11 ? 6.641 -9.414 -14.938 1 94.38 11 ARG B N 1
ATOM 1406 C CA . ARG B 1 11 ? 7.508 -8.242 -14.812 1 94.38 11 ARG B CA 1
ATOM 1407 C C . ARG B 1 11 ? 6.816 -6.988 -15.328 1 94.38 11 ARG B C 1
ATOM 1409 O O . ARG B 1 11 ? 7.008 -5.898 -14.781 1 94.38 11 ARG B O 1
ATOM 1416 N N . SER B 1 12 ? 5.977 -7.152 -16.312 1 95.38 12 SER B N 1
ATOM 1417 C CA . SER B 1 12 ? 5.289 -6.02 -16.922 1 95.38 12 SER B CA 1
ATOM 1418 C C . SER B 1 12 ? 4.023 -5.664 -16.156 1 95.38 12 SER B C 1
ATOM 1420 O O . SER B 1 12 ? 3.354 -4.68 -16.469 1 95.38 12 SER B O 1
ATOM 1422 N N . GLY B 1 13 ? 3.691 -6.445 -15.156 1 96.12 13 GLY B N 1
ATOM 1423 C CA . GLY B 1 13 ? 2.535 -6.148 -14.328 1 96.12 13 GLY B CA 1
ATOM 1424 C C . GLY B 1 13 ? 1.289 -6.906 -14.742 1 96.12 13 GLY B C 1
ATOM 1425 O O . GLY B 1 13 ? 0.203 -6.664 -14.211 1 96.12 13 GLY B O 1
ATOM 1426 N N . LEU B 1 14 ? 1.403 -7.816 -15.633 1 96.75 14 LEU B N 1
ATOM 1427 C CA . LEU B 1 14 ? 0.27 -8.633 -16.047 1 96.75 14 LEU B CA 1
ATOM 1428 C C . LEU B 1 14 ? -0.084 -9.664 -14.992 1 96.75 14 LEU B C 1
ATOM 1430 O O . LEU B 1 14 ? 0.803 -10.312 -14.43 1 96.75 14 LEU B O 1
ATOM 1434 N N . LEU B 1 15 ? -1.376 -9.789 -14.734 1 97.06 15 LEU B N 1
ATOM 1435 C CA . LEU B 1 15 ? -1.828 -10.852 -13.836 1 97.06 15 LEU B CA 1
ATOM 1436 C C . LEU B 1 15 ? -1.786 -12.203 -14.539 1 97.06 15 LEU B C 1
ATOM 1438 O O . LEU B 1 15 ? -2.654 -12.508 -15.352 1 97.06 15 LEU B O 1
ATOM 1442 N N . VAL B 1 16 ? -0.858 -13.078 -14.172 1 97.12 16 VAL B N 1
ATOM 1443 C CA . VAL B 1 16 ? -0.659 -14.312 -14.914 1 97.12 16 VAL B CA 1
ATOM 1444 C C . VAL B 1 16 ? -1.209 -15.492 -14.117 1 97.12 16 VAL B C 1
ATOM 1446 O O . VAL B 1 16 ? -1.292 -16.609 -14.633 1 97.12 16 VAL B O 1
ATOM 1449 N N . PHE B 1 17 ? -1.549 -15.258 -12.891 1 97.12 17 PHE B N 1
ATOM 1450 C CA . PHE B 1 17 ? -2.137 -16.312 -12.07 1 97.12 17 PHE B CA 1
ATOM 1451 C C . PHE B 1 17 ? -2.965 -15.711 -10.938 1 97.12 17 PHE B C 1
ATOM 1453 O O . PHE B 1 17 ? -2.555 -14.734 -10.312 1 97.12 17 PHE B O 1
ATOM 1460 N N . CYS B 1 18 ? -4.113 -16.25 -10.719 1 96.25 18 CYS B N 1
ATOM 1461 C CA . CYS B 1 18 ? -4.988 -15.828 -9.633 1 96.25 18 CYS B CA 1
ATOM 1462 C C . CYS B 1 18 ? -5.77 -17.016 -9.078 1 96.25 18 CYS B C 1
ATOM 1464 O O . CYS B 1 18 ? -6.41 -17.75 -9.828 1 96.25 18 CYS B O 1
ATOM 1466 N N . LYS B 1 19 ? -5.645 -17.219 -7.859 1 94.56 19 LYS B N 1
ATOM 1467 C CA . LYS B 1 19 ? -6.43 -18.266 -7.211 1 94.56 19 LYS B CA 1
ATOM 1468 C C . LYS B 1 19 ? -7.027 -17.766 -5.895 1 94.56 19 LYS B C 1
ATOM 1470 O O . LYS B 1 19 ? -6.309 -17.25 -5.039 1 94.56 19 LYS B O 1
ATOM 1475 N N . ASP B 1 20 ? -8.312 -17.984 -5.766 1 92.44 20 ASP B N 1
ATOM 1476 C CA . ASP B 1 20 ? -9.008 -17.641 -4.531 1 92.44 20 ASP B CA 1
ATOM 1477 C C . ASP B 1 20 ? -9.219 -18.875 -3.656 1 92.44 20 ASP B C 1
ATOM 1479 O O . ASP B 1 20 ? -9.578 -19.938 -4.16 1 92.44 20 ASP B O 1
ATOM 1483 N N . PHE B 1 21 ? -8.969 -18.688 -2.363 1 91.25 21 PHE B N 1
ATOM 1484 C CA . PHE B 1 21 ? -9.133 -19.797 -1.432 1 91.25 21 PHE B CA 1
ATOM 1485 C C . PHE B 1 21 ? -10.375 -19.609 -0.571 1 91.25 21 PHE B C 1
ATOM 1487 O O . PHE B 1 21 ? -10.773 -20.5 0.17 1 91.25 21 PHE B O 1
ATOM 1494 N N . VAL B 1 22 ? -10.82 -18.438 -0.611 1 84.69 22 VAL B N 1
ATOM 1495 C CA . VAL B 1 22 ? -12.078 -18.141 0.067 1 84.69 22 VAL B CA 1
ATOM 1496 C C . VAL B 1 22 ? -13.062 -17.531 -0.926 1 84.69 22 VAL B C 1
ATOM 1498 O O . VAL B 1 22 ? -12.656 -16.891 -1.901 1 84.69 22 VAL B O 1
ATOM 1501 N N . LYS B 1 23 ? -14.289 -17.922 -0.725 1 76.25 23 LYS B N 1
ATOM 1502 C CA . LYS B 1 23 ? -15.312 -17.312 -1.569 1 76.25 23 LYS B CA 1
ATOM 1503 C C . LYS B 1 23 ? -15.492 -15.836 -1.241 1 76.25 23 LYS B C 1
ATOM 1505 O O . LYS B 1 23 ? -15.695 -15.477 -0.081 1 76.25 23 LYS B O 1
ATOM 1510 N N . HIS B 1 24 ? -14.961 -15.078 -2.213 1 68.06 24 HIS B N 1
ATOM 1511 C CA . HIS B 1 24 ? -15.219 -13.648 -2.08 1 68.06 24 HIS B CA 1
ATOM 1512 C C . HIS B 1 24 ? -16.453 -13.234 -2.879 1 68.06 24 HIS B C 1
ATOM 1514 O O . HIS B 1 24 ? -16.469 -13.344 -4.105 1 68.06 24 HIS B O 1
ATOM 1520 N N . PRO B 1 25 ? -17.484 -12.977 -2.254 1 62.25 25 PRO B N 1
ATOM 1521 C CA . PRO B 1 25 ? -18.672 -12.617 -3.033 1 62.25 25 PRO B CA 1
ATOM 1522 C C . PRO B 1 25 ? -18.422 -11.469 -4 1 62.25 25 PRO B C 1
ATOM 1524 O O . PRO B 1 25 ? -19.156 -11.305 -4.977 1 62.25 25 PRO B O 1
ATOM 1527 N N . ARG B 1 26 ? -17.297 -10.852 -3.885 1 64.75 26 ARG B N 1
ATOM 1528 C CA . ARG B 1 26 ? -17.328 -9.633 -4.68 1 64.75 26 ARG B CA 1
ATOM 1529 C C . ARG B 1 26 ? -16.047 -9.492 -5.52 1 64.75 26 ARG B C 1
ATOM 1531 O O . ARG B 1 26 ? -16 -8.695 -6.457 1 64.75 26 ARG B O 1
ATOM 1538 N N . LEU B 1 27 ? -15.07 -10.258 -5.281 1 77.25 27 LEU B N 1
ATOM 1539 C CA . LEU B 1 27 ? -13.891 -10.023 -6.102 1 77.25 27 LEU B CA 1
ATOM 1540 C C . LEU B 1 27 ? -13.836 -11.008 -7.266 1 77.25 27 LEU B C 1
ATOM 1542 O O . LEU B 1 27 ? -13.875 -12.219 -7.059 1 77.25 27 LEU B O 1
ATOM 1546 N N . LYS B 1 28 ? -13.969 -10.414 -8.422 1 83.19 28 LYS B N 1
ATOM 1547 C CA . LYS B 1 28 ? -13.828 -11.133 -9.688 1 83.19 28 LYS B CA 1
ATOM 1548 C C . LYS B 1 28 ? -12.43 -10.953 -10.266 1 83.19 28 LYS B C 1
ATOM 1550 O O . LYS B 1 28 ? -11.672 -10.086 -9.828 1 83.19 28 LYS B O 1
ATOM 1555 N N . PRO B 1 29 ? -12.07 -11.828 -11.203 1 84.12 29 PRO B N 1
ATOM 1556 C CA . PRO B 1 29 ? -10.75 -11.703 -11.828 1 84.12 29 PRO B CA 1
ATOM 1557 C C . PRO B 1 29 ? -10.469 -10.289 -12.336 1 84.12 29 PRO B C 1
ATOM 1559 O O . PRO B 1 29 ? -9.359 -9.781 -12.172 1 84.12 29 PRO B O 1
ATOM 1562 N N . ASN B 1 30 ? -11.477 -9.586 -12.844 1 89.81 30 ASN B N 1
ATOM 1563 C CA . ASN B 1 30 ? -11.289 -8.227 -13.336 1 89.81 30 ASN B CA 1
ATOM 1564 C C . ASN B 1 30 ? -10.953 -7.262 -12.203 1 89.81 30 ASN B C 1
ATOM 1566 O O . ASN B 1 30 ? -10.227 -6.293 -12.398 1 89.81 30 ASN B O 1
ATOM 1570 N N . ASP B 1 31 ? -11.516 -7.535 -11.086 1 91.75 31 ASP B N 1
ATOM 1571 C CA . ASP B 1 31 ? -11.211 -6.715 -9.914 1 91.75 31 ASP B CA 1
ATOM 1572 C C . ASP B 1 31 ? -9.75 -6.871 -9.508 1 91.75 31 ASP B C 1
ATOM 1574 O O . ASP B 1 31 ? -9.062 -5.883 -9.227 1 91.75 31 ASP B O 1
ATOM 1578 N N . TRP B 1 32 ? -9.266 -8.055 -9.578 1 93.06 32 TRP B N 1
ATOM 1579 C CA . TRP B 1 32 ? -7.871 -8.305 -9.234 1 93.06 32 TRP B CA 1
ATOM 1580 C C . TRP B 1 32 ? -6.934 -7.656 -10.25 1 93.06 32 TRP B C 1
ATOM 1582 O O . TRP B 1 32 ? -5.891 -7.113 -9.883 1 93.06 32 TRP B O 1
ATOM 1592 N N . ILE B 1 33 ? -7.375 -7.684 -11.469 1 95.75 33 ILE B N 1
ATOM 1593 C CA . ILE B 1 33 ? -6.574 -7.059 -12.516 1 95.75 33 ILE B CA 1
ATOM 1594 C C . ILE B 1 33 ? -6.426 -5.566 -12.227 1 95.75 33 ILE B C 1
ATOM 1596 O O . ILE B 1 33 ? -5.32 -5.02 -12.297 1 95.75 33 ILE B O 1
ATOM 1600 N N . ARG B 1 34 ? -7.484 -4.961 -11.828 1 94.38 34 ARG B N 1
ATOM 1601 C CA . ARG B 1 34 ? -7.473 -3.529 -11.539 1 94.38 34 ARG B CA 1
ATOM 1602 C C . ARG B 1 34 ? -6.598 -3.229 -10.32 1 94.38 34 ARG B C 1
ATOM 1604 O O . ARG B 1 34 ? -5.719 -2.365 -10.383 1 94.38 34 ARG B O 1
ATOM 1611 N N . VAL B 1 35 ? -6.812 -3.924 -9.266 1 93.88 35 VAL B N 1
ATOM 1612 C CA . VAL B 1 35 ? -6.109 -3.674 -8.008 1 93.88 35 VAL B CA 1
ATOM 1613 C C . VAL B 1 35 ? -4.617 -3.938 -8.195 1 93.88 35 VAL B C 1
ATOM 1615 O O . VAL B 1 35 ? -3.781 -3.121 -7.793 1 93.88 35 VAL B O 1
ATOM 1618 N N . THR B 1 36 ? -4.305 -5.027 -8.844 1 96.06 36 THR B N 1
ATOM 1619 C CA . THR B 1 36 ? -2.902 -5.41 -8.969 1 96.06 36 THR B CA 1
ATOM 1620 C C . THR B 1 36 ? -2.184 -4.512 -9.977 1 96.06 36 THR B C 1
ATOM 1622 O O . THR B 1 36 ? -0.99 -4.242 -9.828 1 96.06 36 THR B O 1
ATOM 1625 N N . GLY B 1 37 ? -2.896 -4.047 -10.945 1 96.5 37 GLY B N 1
ATOM 1626 C CA . GLY B 1 37 ? -2.316 -3.064 -11.844 1 96.5 37 GLY B CA 1
ATOM 1627 C C . GLY B 1 37 ? -1.885 -1.79 -11.148 1 96.5 37 GLY B C 1
ATOM 1628 O O . GLY B 1 37 ? -0.78 -1.293 -11.375 1 96.5 37 GLY B O 1
ATOM 1629 N N . ILE B 1 38 ? -2.762 -1.264 -10.336 1 96.19 38 ILE B N 1
ATOM 1630 C CA . ILE B 1 38 ? -2.453 -0.057 -9.578 1 96.19 38 ILE B CA 1
ATOM 1631 C C . ILE B 1 38 ? -1.31 -0.337 -8.602 1 96.19 38 ILE B C 1
ATOM 1633 O O . ILE B 1 38 ? -0.388 0.471 -8.469 1 96.19 38 ILE B O 1
ATOM 1637 N N . PHE B 1 39 ? -1.345 -1.472 -8.008 1 95.94 39 PHE B N 1
ATOM 1638 C CA . PHE B 1 39 ? -0.274 -1.887 -7.109 1 95.94 39 PHE B CA 1
ATOM 1639 C C . PHE B 1 39 ? 1.062 -1.924 -7.84 1 95.94 39 PHE B C 1
ATOM 1641 O O . PHE B 1 39 ? 2.066 -1.414 -7.336 1 95.94 39 PHE B O 1
ATOM 1648 N N . HIS B 1 40 ? 1.052 -2.549 -8.953 1 96 40 HIS B N 1
ATOM 1649 C CA . HIS B 1 40 ? 2.266 -2.625 -9.758 1 96 40 HIS B CA 1
ATOM 1650 C C . HIS B 1 40 ? 2.777 -1.233 -10.117 1 96 40 HIS B C 1
ATOM 1652 O O . HIS B 1 40 ? 3.975 -0.96 -10.008 1 96 40 HIS B O 1
ATOM 1658 N N . GLY B 1 41 ? 1.908 -0.399 -10.531 1 94.5 41 GLY B N 1
ATOM 1659 C CA . GLY B 1 41 ? 2.277 0.975 -10.828 1 94.5 41 GLY B CA 1
ATOM 1660 C C . GLY B 1 41 ? 2.92 1.688 -9.656 1 94.5 41 GLY B C 1
ATOM 1661 O O . GLY B 1 41 ? 3.926 2.381 -9.812 1 94.5 41 GLY B O 1
ATOM 1662 N N . MET B 1 42 ? 2.359 1.534 -8.547 1 93.81 42 MET B N 1
ATOM 1663 C CA . MET B 1 42 ? 2.895 2.154 -7.34 1 93.81 42 MET B CA 1
ATOM 1664 C C . MET B 1 42 ? 4.289 1.618 -7.027 1 93.81 42 MET B C 1
ATOM 1666 O O . MET B 1 42 ? 5.199 2.387 -6.719 1 93.81 42 MET B O 1
ATOM 1670 N N . SER B 1 43 ? 4.418 0.291 -7.043 1 93.25 43 SER B N 1
ATOM 1671 C CA . SER B 1 43 ? 5.707 -0.343 -6.793 1 93.25 43 SER B CA 1
ATOM 1672 C C . SER B 1 43 ? 6.777 0.194 -7.738 1 93.25 43 SER B C 1
ATOM 1674 O O . SER B 1 43 ? 7.906 0.458 -7.316 1 93.25 43 SER B O 1
ATOM 1676 N N . GLU B 1 44 ? 6.43 0.374 -8.977 1 91.5 44 GLU B N 1
ATOM 1677 C CA . GLU B 1 44 ? 7.383 0.854 -9.977 1 91.5 44 GLU B CA 1
ATOM 1678 C C . GLU B 1 44 ? 7.785 2.301 -9.703 1 91.5 44 GLU B C 1
ATOM 1680 O O . GLU B 1 44 ? 8.961 2.656 -9.812 1 91.5 44 GLU B O 1
ATOM 1685 N N . VAL B 1 45 ? 6.844 3.078 -9.383 1 91.25 45 VAL B N 1
ATOM 1686 C CA . VAL B 1 45 ? 7.129 4.488 -9.141 1 91.25 45 VAL B CA 1
ATOM 1687 C C . VAL B 1 45 ? 8.016 4.633 -7.91 1 91.25 45 VAL B C 1
ATOM 1689 O O . VAL B 1 45 ? 8.969 5.414 -7.91 1 91.25 45 VAL B O 1
ATOM 1692 N N . ILE B 1 46 ? 7.711 3.92 -6.863 1 87.88 46 ILE B N 1
ATOM 1693 C CA . ILE B 1 46 ? 8.492 3.971 -5.633 1 87.88 46 ILE B CA 1
ATOM 1694 C C . ILE B 1 46 ? 9.922 3.506 -5.91 1 87.88 46 ILE B C 1
ATOM 1696 O O . ILE B 1 46 ? 10.883 4.109 -5.426 1 87.88 46 ILE B O 1
ATOM 1700 N N . LYS B 1 47 ? 10.031 2.447 -6.668 1 86 47 LYS B N 1
ATOM 1701 C CA . LYS B 1 47 ? 11.352 1.943 -7.047 1 86 47 LYS B CA 1
ATOM 1702 C C . LYS B 1 47 ? 12.156 3.012 -7.781 1 86 47 LYS B C 1
ATOM 1704 O O . LYS B 1 47 ? 13.359 3.146 -7.562 1 86 47 LYS B O 1
ATOM 1709 N N . GLN B 1 48 ? 11.484 3.736 -8.641 1 85.38 48 GLN B N 1
ATOM 1710 C CA . GLN B 1 48 ? 12.133 4.777 -9.422 1 85.38 48 GLN B CA 1
ATOM 1711 C C . GLN B 1 48 ? 12.609 5.918 -8.531 1 85.38 48 GLN B C 1
ATOM 1713 O O . GLN B 1 48 ? 13.586 6.605 -8.852 1 85.38 48 GLN B O 1
ATOM 1718 N N . LEU B 1 49 ? 11.945 6.105 -7.473 1 81.56 49 LEU B N 1
ATOM 1719 C CA . LEU B 1 49 ? 12.227 7.238 -6.598 1 81.56 49 LEU B CA 1
ATOM 1720 C C . LEU B 1 49 ? 13.195 6.84 -5.488 1 81.56 49 LEU B C 1
ATOM 1722 O O . LEU B 1 49 ? 13.742 7.703 -4.793 1 81.56 49 LEU B O 1
ATOM 1726 N N . SER B 1 50 ? 13.367 5.535 -5.254 1 75.38 50 SER B N 1
ATOM 1727 C CA . SER B 1 50 ? 14.266 5.039 -4.215 1 75.38 50 SER B CA 1
ATOM 1728 C C . SER B 1 50 ? 15.727 5.168 -4.633 1 75.38 50 SER B C 1
ATOM 1730 O O . SER B 1 50 ? 16.078 4.848 -5.77 1 75.38 50 SER B O 1
ATOM 1732 N N . PRO B 1 51 ? 16.609 5.891 -3.863 1 65.06 51 PRO B N 1
ATOM 1733 C CA . PRO B 1 51 ? 18 6.137 -4.223 1 65.06 51 PRO B CA 1
ATOM 1734 C C . PRO B 1 51 ? 18.812 4.852 -4.371 1 65.06 51 PRO B C 1
ATOM 1736 O O . PRO B 1 51 ? 19.797 4.816 -5.117 1 65.06 51 PRO B O 1
ATOM 1739 N N . LEU B 1 52 ? 18.484 3.875 -3.436 1 60 52 LEU B N 1
ATOM 1740 C CA . LEU B 1 52 ? 19.328 2.688 -3.438 1 60 52 LEU B CA 1
ATOM 1741 C C . LEU B 1 52 ? 18.562 1.476 -3.959 1 60 52 LEU B C 1
ATOM 1743 O O . LEU B 1 52 ? 17.453 1.197 -3.506 1 60 52 LEU B O 1
ATOM 1747 N N . PRO B 1 53 ? 19.062 1.135 -5.184 1 54.91 53 PRO B N 1
ATOM 1748 C CA . PRO B 1 53 ? 18.5 -0.16 -5.566 1 54.91 53 PRO B CA 1
ATOM 1749 C C . PRO B 1 53 ? 18.578 -1.195 -4.445 1 54.91 53 PRO B C 1
ATOM 1751 O O . PRO B 1 53 ? 19.656 -1.383 -3.854 1 54.91 53 PRO B O 1
ATOM 1754 N N . THR B 1 54 ? 17.578 -1.282 -3.65 1 57.03 54 THR B N 1
ATOM 1755 C CA . THR B 1 54 ? 17.656 -2.396 -2.711 1 57.03 54 THR B CA 1
ATOM 1756 C C . THR B 1 54 ? 17.219 -3.697 -3.381 1 57.03 54 THR B C 1
ATOM 1758 O O . THR B 1 54 ? 16.641 -3.68 -4.465 1 57.03 54 THR B O 1
ATOM 1761 N N . LYS B 1 55 ? 17.922 -4.715 -2.99 1 54.97 55 LYS B N 1
ATOM 1762 C CA . LYS B 1 55 ? 17.656 -6.062 -3.494 1 54.97 55 LYS B CA 1
ATOM 1763 C C . LYS B 1 55 ? 16.156 -6.328 -3.588 1 54.97 55 LYS B C 1
ATOM 1765 O O . LYS B 1 55 ? 15.695 -7.008 -4.508 1 54.97 55 LYS B O 1
ATOM 1770 N N . ASN B 1 56 ? 15.461 -5.922 -2.604 1 57.44 56 ASN B N 1
ATOM 1771 C CA . ASN B 1 56 ? 14.016 -6.148 -2.584 1 57.44 56 ASN B CA 1
ATOM 1772 C C . ASN B 1 56 ? 13.242 -4.852 -2.793 1 57.44 56 ASN B C 1
ATOM 1774 O O . ASN B 1 56 ? 12.82 -4.215 -1.828 1 57.44 56 ASN B O 1
ATOM 1778 N N . ASP B 1 57 ? 13.32 -4.391 -4.141 1 63.97 57 ASP B N 1
ATOM 1779 C CA . ASP B 1 57 ? 12.922 -3.049 -4.559 1 63.97 57 ASP B CA 1
ATOM 1780 C C . ASP B 1 57 ? 11.414 -2.975 -4.789 1 63.97 57 ASP B C 1
ATOM 1782 O O . ASP B 1 57 ? 10.859 -3.746 -5.574 1 63.97 57 ASP B O 1
ATOM 1786 N N . GLY B 1 58 ? 10.648 -2.922 -3.686 1 77.69 58 GLY B N 1
ATOM 1787 C CA . GLY B 1 58 ? 9.242 -2.631 -3.9 1 77.69 58 GLY B CA 1
ATOM 1788 C C . GLY B 1 58 ? 8.422 -2.658 -2.621 1 77.69 58 GLY B C 1
ATOM 1789 O O . GLY B 1 58 ? 8.977 -2.734 -1.524 1 77.69 58 GLY B O 1
ATOM 1790 N N . ILE B 1 59 ? 7.223 -2.617 -2.814 1 89.75 59 ILE B N 1
ATOM 1791 C CA . ILE B 1 59 ? 6.277 -2.609 -1.703 1 89.75 59 ILE B CA 1
ATOM 1792 C C . ILE B 1 59 ? 6.121 -4.023 -1.151 1 89.75 59 ILE B C 1
ATOM 1794 O O . ILE B 1 59 ? 5.891 -4.969 -1.908 1 89.75 59 ILE B O 1
ATOM 1798 N N . SER B 1 60 ? 6.293 -4.164 0.131 1 91.62 60 SER B N 1
ATOM 1799 C CA . SER B 1 60 ? 6.203 -5.484 0.741 1 91.62 60 SER B CA 1
ATOM 1800 C C . SER B 1 60 ? 4.801 -5.754 1.279 1 91.62 60 SER B C 1
ATOM 1802 O O . SER B 1 60 ? 4.363 -6.902 1.338 1 91.62 60 SER B O 1
ATOM 1804 N N . SER B 1 61 ? 4.141 -4.656 1.595 1 93.75 61 SER B N 1
ATOM 1805 C CA . SER B 1 61 ? 2.834 -4.922 2.193 1 93.75 61 SER B CA 1
ATOM 1806 C C . SER B 1 61 ? 1.91 -3.717 2.057 1 93.75 61 SER B C 1
ATOM 1808 O O . SER B 1 61 ? 2.371 -2.574 2.027 1 93.75 61 SER B O 1
ATOM 1810 N N . VAL B 1 62 ? 0.656 -4.012 1.932 1 94.06 62 VAL B N 1
ATOM 1811 C CA . VAL B 1 62 ? -0.451 -3.061 1.949 1 94.06 62 VAL B CA 1
ATOM 1812 C C . VAL B 1 62 ? -1.538 -3.549 2.902 1 94.06 62 VAL B C 1
ATOM 1814 O O . VAL B 1 62 ? -1.897 -4.73 2.891 1 94.06 62 VAL B O 1
ATOM 1817 N N . GLU B 1 63 ? -2.047 -2.611 3.682 1 92.06 63 GLU B N 1
ATOM 1818 C CA . GLU B 1 63 ? -3.006 -3.076 4.68 1 92.06 63 GLU B CA 1
ATOM 1819 C C . GLU B 1 63 ? -4.168 -2.1 4.824 1 92.06 63 GLU B C 1
ATOM 1821 O O . GLU B 1 63 ? -3.979 -0.883 4.762 1 92.06 63 GLU B O 1
ATOM 1826 N N . ASP B 1 64 ? -5.301 -2.639 4.949 1 86.88 64 ASP B N 1
ATOM 1827 C CA . ASP B 1 64 ? -6.457 -1.911 5.465 1 86.88 64 ASP B CA 1
ATOM 1828 C C . ASP B 1 64 ? -7.055 -2.623 6.676 1 86.88 64 ASP B C 1
ATOM 1830 O O . ASP B 1 64 ? -6.441 -3.533 7.234 1 86.88 64 ASP B O 1
ATOM 1834 N N . GLU B 1 65 ? -8.164 -2.125 7.172 1 82.38 65 GLU B N 1
ATOM 1835 C CA . GLU B 1 65 ? -8.773 -2.682 8.375 1 82.38 65 GLU B CA 1
ATOM 1836 C C . GLU B 1 65 ? -9.281 -4.102 8.125 1 82.38 65 GLU B C 1
ATOM 1838 O O . GLU B 1 65 ? -9.406 -4.891 9.07 1 82.38 65 GLU B O 1
ATOM 1843 N N . THR B 1 66 ? -9.438 -4.512 6.883 1 81.25 66 THR B N 1
ATOM 1844 C CA . THR B 1 66 ? -10.133 -5.762 6.602 1 81.25 66 THR B CA 1
ATOM 1845 C C . THR B 1 66 ? -9.18 -6.789 6.004 1 81.25 66 THR B C 1
ATOM 1847 O O . THR B 1 66 ? -9.422 -7.996 6.094 1 81.25 66 THR B O 1
ATOM 1850 N N . PHE B 1 67 ? -8.094 -6.332 5.492 1 85.12 67 PHE B N 1
ATOM 1851 C CA . PHE B 1 67 ? -7.199 -7.312 4.891 1 85.12 67 PHE B CA 1
ATOM 1852 C C . PHE B 1 67 ? -5.762 -6.812 4.898 1 85.12 67 PHE B C 1
ATOM 1854 O O . PHE B 1 67 ? -5.508 -5.645 5.195 1 85.12 67 PHE B O 1
ATOM 1861 N N . ARG B 1 68 ? -4.961 -7.773 4.547 1 92.62 68 ARG B N 1
ATOM 1862 C CA . ARG B 1 68 ? -3.539 -7.516 4.324 1 92.62 68 ARG B CA 1
ATOM 1863 C C . ARG B 1 68 ? -3.064 -8.156 3.025 1 92.62 68 ARG B C 1
ATOM 1865 O O . ARG B 1 68 ? -3.451 -9.281 2.701 1 92.62 68 ARG B O 1
ATOM 1872 N N . LEU B 1 69 ? -2.322 -7.363 2.285 1 95.12 69 LEU B N 1
ATOM 1873 C CA . LEU B 1 69 ? -1.659 -7.812 1.066 1 95.12 69 LEU B CA 1
ATOM 1874 C C . LEU B 1 69 ? -0.146 -7.84 1.249 1 95.12 69 LEU B C 1
ATOM 1876 O O . LEU B 1 69 ? 0.452 -6.844 1.661 1 95.12 69 LEU B O 1
ATOM 1880 N N . HIS B 1 70 ? 0.42 -9 1.045 1 96.31 70 HIS B N 1
ATOM 1881 C CA . HIS B 1 70 ? 1.872 -9.133 1.088 1 96.31 70 HIS B CA 1
ATOM 1882 C C . HIS B 1 70 ? 2.432 -9.516 -0.278 1 96.31 70 HIS B C 1
ATOM 1884 O O . HIS B 1 70 ? 1.828 -10.32 -0.996 1 96.31 70 HIS B O 1
ATOM 1890 N N . CYS B 1 71 ? 3.619 -8.922 -0.516 1 97 71 CYS B N 1
ATOM 1891 C CA . CYS B 1 71 ? 4.215 -9.141 -1.83 1 97 71 CYS B CA 1
ATOM 1892 C C . CYS B 1 71 ? 5.664 -9.602 -1.705 1 97 71 CYS B C 1
ATOM 1894 O O . CYS B 1 71 ? 6.414 -9.078 -0.878 1 97 71 CYS B O 1
ATOM 1896 N N . TYR B 1 72 ? 6.02 -10.602 -2.432 1 96.31 72 TYR B N 1
ATOM 1897 C CA . TYR B 1 72 ? 7.398 -11.023 -2.652 1 96.31 72 TYR B CA 1
ATOM 1898 C C . TYR B 1 72 ? 7.793 -10.852 -4.113 1 96.31 72 TYR B C 1
ATOM 1900 O O . TYR B 1 72 ? 7.207 -11.484 -5 1 96.31 72 TYR B O 1
ATOM 1908 N N . GLN B 1 73 ? 8.773 -9.992 -4.301 1 94.31 73 GLN B N 1
ATOM 1909 C CA . GLN B 1 73 ? 9.234 -9.719 -5.66 1 94.31 73 GLN B CA 1
ATOM 1910 C C . GLN B 1 73 ? 10.57 -10.414 -5.926 1 94.31 73 GLN B C 1
ATOM 1912 O O . GLN B 1 73 ? 11.523 -10.25 -5.16 1 94.31 73 GLN B O 1
ATOM 1917 N N . THR B 1 74 ? 10.672 -11.141 -6.996 1 93.62 74 THR B N 1
ATOM 1918 C CA . THR B 1 74 ? 11.914 -11.805 -7.367 1 93.62 74 THR B CA 1
ATOM 1919 C C . THR B 1 74 ? 12.867 -10.836 -8.062 1 93.62 74 THR B C 1
ATOM 1921 O O . THR B 1 74 ? 12.461 -9.734 -8.445 1 93.62 74 THR B O 1
ATOM 1924 N N . LEU B 1 75 ? 14.078 -11.297 -8.219 1 89 75 LEU B N 1
ATOM 1925 C CA . LEU B 1 75 ? 15.062 -10.492 -8.93 1 89 75 LEU B CA 1
ATOM 1926 C C . LEU B 1 75 ? 14.656 -10.281 -10.383 1 89 75 LEU B C 1
ATOM 1928 O O . LEU B 1 75 ? 14.938 -9.227 -10.961 1 89 75 LEU B O 1
ATOM 1932 N N . THR B 1 76 ? 13.93 -11.234 -10.969 1 90.81 76 THR B N 1
ATOM 1933 C CA . THR B 1 76 ? 13.516 -11.164 -12.367 1 90.81 76 THR B CA 1
ATOM 1934 C C . THR B 1 76 ? 12.289 -10.266 -12.516 1 90.81 76 THR B C 1
ATOM 1936 O O . THR B 1 76 ? 11.852 -9.992 -13.633 1 90.81 76 THR B O 1
ATOM 1939 N N . GLY B 1 77 ? 11.688 -9.836 -11.422 1 91.75 77 GLY B N 1
ATOM 1940 C CA . GLY B 1 77 ? 10.617 -8.852 -11.469 1 91.75 77 GLY B CA 1
ATOM 1941 C C . GLY B 1 77 ? 9.242 -9.461 -11.305 1 91.75 77 GLY B C 1
ATOM 1942 O O . GLY B 1 77 ? 8.234 -8.758 -11.406 1 91.75 77 GLY B O 1
ATOM 1943 N N . LEU B 1 78 ? 9.211 -10.797 -11.086 1 95.94 78 LEU B N 1
ATOM 1944 C CA . LEU B 1 78 ? 7.926 -11.406 -10.773 1 95.94 78 LEU B CA 1
ATOM 1945 C C . LEU B 1 78 ? 7.449 -10.977 -9.391 1 95.94 78 LEU B C 1
ATOM 1947 O O . LEU B 1 78 ? 8.25 -10.859 -8.461 1 95.94 78 LEU B O 1
ATOM 1951 N N . LYS B 1 79 ? 6.168 -10.781 -9.266 1 97 79 LYS B N 1
ATOM 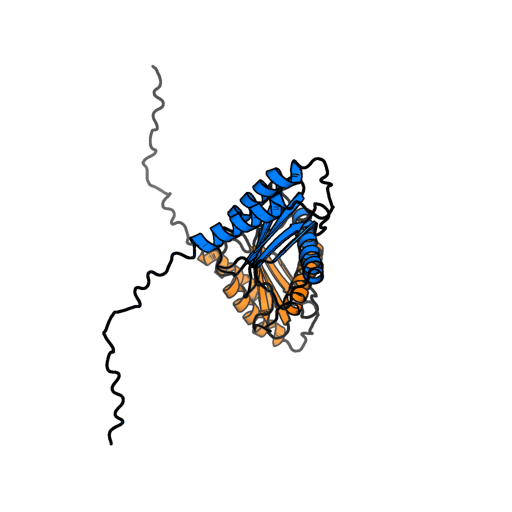1952 C CA . LYS B 1 79 ? 5.586 -10.461 -7.969 1 97 79 LYS B CA 1
ATOM 1953 C C . LYS B 1 79 ? 4.617 -11.547 -7.516 1 97 79 LYS B C 1
ATOM 1955 O O . LYS B 1 79 ? 3.656 -11.867 -8.227 1 97 79 LYS B O 1
ATOM 1960 N N . PHE B 1 80 ? 4.926 -12.125 -6.41 1 98 80 PHE B N 1
ATOM 1961 C CA . PHE B 1 80 ? 4.023 -13.055 -5.738 1 98 80 PHE B CA 1
ATOM 1962 C C . PHE B 1 80 ? 3.246 -12.344 -4.633 1 98 80 PHE B C 1
ATOM 1964 O O . PHE B 1 80 ? 3.84 -11.766 -3.723 1 98 80 PHE B O 1
ATOM 1971 N N . ILE B 1 81 ? 1.92 -12.438 -4.723 1 97.62 81 ILE B N 1
ATOM 1972 C CA . ILE B 1 81 ? 1.072 -11.664 -3.826 1 97.62 81 ILE B CA 1
ATOM 1973 C C . ILE B 1 81 ? 0.102 -12.586 -3.098 1 97.62 81 ILE B C 1
ATOM 1975 O O . ILE B 1 81 ? -0.469 -13.5 -3.703 1 97.62 81 ILE B O 1
ATOM 1979 N N . VAL B 1 82 ? -0.044 -12.359 -1.804 1 96.62 82 VAL B N 1
ATOM 1980 C CA . VAL B 1 82 ? -1.04 -13.07 -1.007 1 96.62 82 VAL B CA 1
ATOM 1981 C C . VAL B 1 82 ? -1.905 -12.062 -0.249 1 96.62 82 VAL B C 1
ATOM 1983 O O . VAL B 1 82 ? -1.404 -11.047 0.236 1 96.62 82 VAL B O 1
ATOM 1986 N N . THR B 1 83 ? -3.146 -12.266 -0.254 1 93.75 83 THR B N 1
ATOM 1987 C CA . THR B 1 83 ? -4.047 -11.516 0.611 1 93.75 83 THR B CA 1
ATOM 1988 C C . THR B 1 83 ? -4.578 -12.391 1.738 1 93.75 83 THR B C 1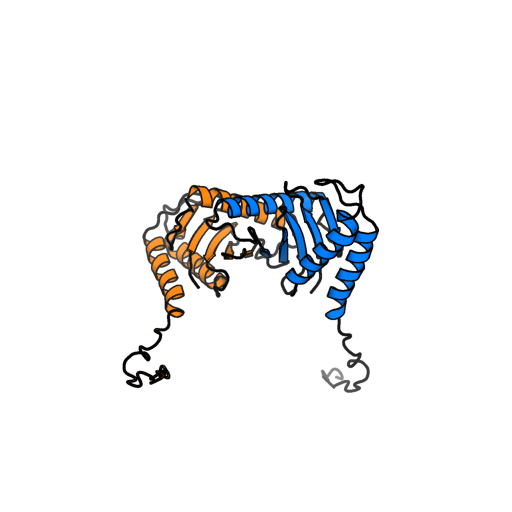
ATOM 1990 O O . THR B 1 83 ? -4.832 -13.578 1.536 1 93.75 83 THR B O 1
ATOM 1993 N N . ALA B 1 84 ? -4.766 -11.781 2.898 1 93.12 84 ALA B N 1
ATOM 1994 C CA . ALA B 1 84 ? -5.199 -12.508 4.086 1 93.12 84 ALA B CA 1
ATOM 1995 C C . ALA B 1 84 ? -5.852 -11.57 5.098 1 93.12 84 ALA B C 1
ATOM 1997 O O . ALA B 1 84 ? -5.922 -10.359 4.875 1 93.12 84 ALA B O 1
ATOM 1998 N N . THR B 1 85 ? -6.395 -12.188 6.117 1 89.81 85 THR B N 1
ATOM 1999 C CA . THR B 1 85 ? -6.863 -11.367 7.227 1 89.81 85 THR B CA 1
ATOM 2000 C C . THR B 1 85 ? -5.707 -10.609 7.867 1 89.81 85 THR B C 1
ATOM 2002 O O . THR B 1 85 ? -4.574 -11.094 7.883 1 89.81 85 THR B O 1
ATOM 2005 N N . PRO B 1 86 ? -5.895 -9.383 8.391 1 86.94 86 PRO B N 1
ATOM 2006 C CA . PRO B 1 86 ? -4.848 -8.477 8.875 1 86.94 86 PRO B CA 1
ATOM 2007 C C . PRO B 1 86 ? -3.951 -9.117 9.93 1 86.94 86 PRO B C 1
ATOM 2009 O O . PRO B 1 86 ? -2.771 -8.773 10.039 1 86.94 86 PRO B O 1
ATOM 2012 N N . THR B 1 87 ? -4.312 -10.07 10.68 1 85.06 87 THR B N 1
ATOM 2013 C CA . THR B 1 87 ? -3.541 -10.602 11.805 1 85.06 87 THR B CA 1
ATOM 2014 C C . THR B 1 87 ? -2.732 -11.82 11.383 1 85.06 87 THR B C 1
ATOM 2016 O O . THR B 1 87 ? -2.014 -12.406 12.195 1 85.06 87 THR B O 1
ATOM 2019 N N . THR B 1 88 ? -2.807 -12.141 10.125 1 87 88 THR B N 1
ATOM 2020 C CA . THR B 1 88 ? -2.119 -13.336 9.656 1 87 88 THR B CA 1
ATOM 2021 C C . THR B 1 88 ? -0.608 -13.117 9.641 1 87 88 THR B C 1
ATOM 2023 O O . THR B 1 88 ? -0.127 -12.086 9.172 1 87 88 THR B O 1
ATOM 2026 N N . GLU B 1 89 ? 0.11 -14.094 10.141 1 86.56 89 GLU B N 1
ATOM 2027 C CA . GLU B 1 89 ? 1.564 -14 10.227 1 86.56 89 GLU B CA 1
ATOM 2028 C C . GLU B 1 89 ? 2.238 -14.883 9.188 1 86.56 89 GLU B C 1
ATOM 2030 O O . GLU B 1 89 ? 1.571 -15.656 8.492 1 86.56 89 GLU B O 1
ATOM 2035 N N . ASN B 1 90 ? 3.512 -14.719 8.922 1 89.62 90 ASN B N 1
ATOM 2036 C CA . ASN B 1 90 ? 4.41 -15.562 8.141 1 89.62 90 ASN B CA 1
ATOM 2037 C C . ASN B 1 90 ? 4.035 -15.562 6.664 1 89.62 90 ASN B C 1
ATOM 2039 O O . ASN B 1 90 ? 4.176 -16.578 5.988 1 89.62 90 ASN B O 1
ATOM 2043 N N . LEU B 1 91 ? 3.482 -14.508 6.219 1 94 91 LEU B N 1
ATOM 2044 C CA . LEU B 1 91 ? 3.08 -14.414 4.82 1 94 91 LEU B CA 1
ATOM 2045 C C . LEU B 1 91 ? 4.297 -14.352 3.906 1 94 91 LEU B C 1
ATOM 2047 O O . LEU B 1 91 ? 4.262 -14.852 2.779 1 94 91 LEU B O 1
ATOM 2051 N N . GLU B 1 92 ? 5.336 -13.766 4.395 1 93.69 92 GLU B N 1
ATOM 2052 C CA . GLU B 1 92 ? 6.578 -13.719 3.627 1 93.69 92 GLU B CA 1
ATOM 2053 C C . GLU B 1 92 ? 7.102 -15.125 3.348 1 93.69 92 GLU B C 1
ATOM 2055 O O . GLU B 1 92 ? 7.473 -15.445 2.217 1 93.69 92 GLU B O 1
ATOM 2060 N N . ARG B 1 93 ? 7.125 -15.914 4.328 1 94.5 93 ARG B N 1
ATOM 2061 C CA . ARG B 1 93 ? 7.582 -17.281 4.18 1 94.5 93 ARG B CA 1
ATOM 2062 C C . ARG B 1 93 ? 6.676 -18.062 3.232 1 94.5 93 ARG B C 1
ATOM 2064 O O . ARG B 1 93 ? 7.156 -18.828 2.395 1 94.5 93 ARG B O 1
ATOM 2071 N N . LEU B 1 94 ? 5.438 -17.859 3.383 1 95.88 94 LEU B N 1
ATOM 2072 C CA . LEU B 1 94 ? 4.484 -18.516 2.49 1 95.88 94 LEU B CA 1
ATOM 2073 C C . LEU B 1 94 ? 4.789 -18.172 1.034 1 95.88 94 LEU B C 1
ATOM 2075 O O . LEU B 1 94 ? 4.848 -19.078 0.188 1 95.88 94 LEU B O 1
ATOM 2079 N N . LEU B 1 95 ? 5.059 -16.938 0.766 1 97.25 95 LEU B N 1
ATOM 2080 C CA . LEU B 1 95 ? 5.281 -16.5 -0.608 1 97.25 95 LEU B CA 1
ATOM 2081 C C . LEU B 1 95 ? 6.586 -17.062 -1.153 1 97.25 95 LEU B C 1
ATOM 2083 O O . LEU B 1 95 ? 6.676 -17.406 -2.336 1 97.25 95 LEU B O 1
ATOM 2087 N N . LYS B 1 96 ? 7.504 -17.188 -0.343 1 97.12 96 LYS B N 1
ATOM 2088 C CA . LYS B 1 96 ? 8.758 -17.812 -0.764 1 97.12 96 LYS B CA 1
ATOM 2089 C C . LYS B 1 96 ? 8.547 -19.281 -1.101 1 97.12 96 LYS B C 1
ATOM 2091 O O . LYS B 1 96 ? 9.125 -19.797 -2.064 1 97.12 96 LYS B O 1
ATOM 2096 N N . ASP B 1 97 ? 7.758 -19.906 -0.296 1 97.94 97 ASP B N 1
ATOM 2097 C CA . ASP B 1 97 ? 7.414 -21.281 -0.602 1 97.94 97 ASP B CA 1
ATOM 2098 C C . ASP B 1 97 ? 6.656 -21.391 -1.924 1 97.94 97 ASP B C 1
ATOM 2100 O O . ASP B 1 97 ? 6.879 -22.312 -2.707 1 97.94 97 ASP B O 1
ATOM 2104 N N . VAL B 1 98 ? 5.777 -20.484 -2.145 1 98.44 98 VAL B N 1
ATOM 2105 C CA . VAL B 1 98 ? 5.035 -20.453 -3.402 1 98.44 98 VAL B CA 1
ATOM 2106 C C . VAL B 1 98 ? 6.004 -20.25 -4.566 1 98.44 98 VAL B C 1
ATOM 2108 O O . VAL B 1 98 ? 5.863 -20.891 -5.613 1 98.44 98 VAL B O 1
ATOM 2111 N N . TYR B 1 99 ? 6.926 -19.391 -4.34 1 98.06 99 TYR B N 1
ATOM 2112 C CA . TYR B 1 99 ? 7.957 -19.188 -5.352 1 98.06 99 TYR B CA 1
ATOM 2113 C C . TYR B 1 99 ? 8.703 -20.5 -5.617 1 98.06 99 TYR B C 1
ATOM 2115 O O . TYR B 1 99 ? 9.016 -20.812 -6.766 1 98.06 99 TYR B O 1
ATOM 2123 N N . GLY B 1 100 ? 8.953 -21.203 -4.586 1 98.38 100 GLY B N 1
ATOM 2124 C CA . GLY B 1 100 ? 9.57 -22.516 -4.746 1 98.38 100 GLY B CA 1
ATOM 2125 C C . GLY B 1 100 ? 8.75 -23.453 -5.605 1 98.38 100 GLY B C 1
ATOM 2126 O O . GLY B 1 100 ? 9.289 -24.109 -6.496 1 98.38 100 GLY B O 1
ATOM 2127 N N . LEU B 1 101 ? 7.527 -23.547 -5.355 1 98.25 101 LEU B N 1
ATOM 2128 C CA . LEU B 1 101 ? 6.625 -24.359 -6.156 1 98.25 101 LEU B CA 1
ATOM 2129 C C . LEU B 1 101 ? 6.609 -23.891 -7.609 1 98.25 101 LEU B C 1
ATOM 2131 O O . LEU B 1 101 ? 6.605 -24.703 -8.531 1 98.25 101 LEU B O 1
ATOM 2135 N N . TYR B 1 102 ? 6.578 -22.594 -7.805 1 98.12 102 TYR B N 1
ATOM 2136 C CA . TYR B 1 102 ? 6.629 -22.016 -9.141 1 98.12 102 TYR B CA 1
ATOM 2137 C C . TYR B 1 102 ? 7.867 -22.469 -9.891 1 98.12 102 TYR B C 1
ATOM 2139 O O . TYR B 1 102 ? 7.785 -22.859 -11.062 1 98.12 102 TYR B O 1
ATOM 2147 N N . CYS B 1 103 ? 8.953 -22.469 -9.242 1 97.19 103 CYS B N 1
ATOM 2148 C CA . CYS B 1 103 ? 10.211 -22.891 -9.852 1 97.19 103 CYS B CA 1
ATOM 2149 C C . CYS B 1 103 ? 10.172 -24.375 -10.219 1 97.19 103 CYS B C 1
ATOM 2151 O O . CYS B 1 103 ? 10.602 -24.75 -11.312 1 97.19 103 CYS B O 1
ATOM 2153 N N . ASP B 1 104 ? 9.555 -25.156 -9.398 1 97.31 104 ASP B N 1
ATOM 2154 C CA . ASP B 1 104 ? 9.562 -26.594 -9.578 1 97.31 104 ASP B CA 1
ATOM 2155 C C . ASP B 1 104 ? 8.547 -27.031 -10.633 1 97.31 104 ASP B C 1
ATOM 2157 O O . ASP B 1 104 ? 8.812 -27.953 -11.414 1 97.31 104 ASP B O 1
ATOM 2161 N N . PHE B 1 105 ? 7.43 -26.328 -10.703 1 97.06 105 PHE B N 1
ATOM 2162 C CA . PHE B 1 105 ? 6.328 -26.922 -11.453 1 97.06 105 PHE B CA 1
ATOM 2163 C C . PHE B 1 105 ? 5.918 -26.031 -12.609 1 97.06 105 PHE B C 1
ATOM 2165 O O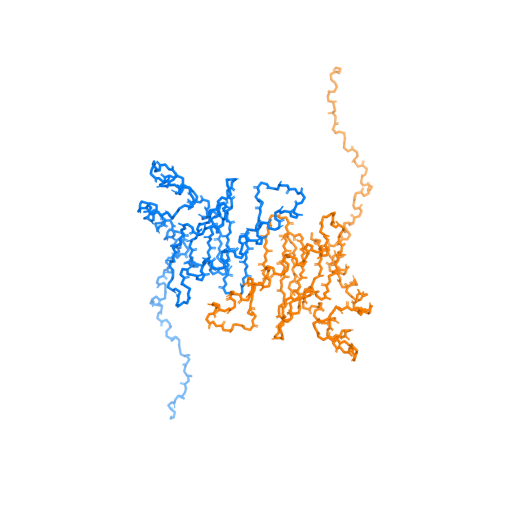 . PHE B 1 105 ? 5.156 -26.438 -13.484 1 97.06 105 PHE B O 1
ATOM 2172 N N . VAL B 1 106 ? 6.398 -24.781 -12.656 1 96.56 106 VAL B N 1
ATOM 2173 C CA . VAL B 1 106 ? 6.051 -23.875 -13.75 1 96.56 106 VAL B CA 1
ATOM 2174 C C . VAL B 1 106 ? 7.289 -23.594 -14.594 1 96.56 106 VAL B C 1
ATOM 2176 O O . VAL B 1 106 ? 7.297 -23.844 -15.797 1 96.56 106 VAL B O 1
ATOM 2179 N N . MET B 1 107 ? 8.359 -23.156 -13.961 1 94.12 107 MET B N 1
ATOM 2180 C CA . MET B 1 107 ? 9.57 -22.734 -14.672 1 94.12 107 MET B CA 1
ATOM 2181 C C . MET B 1 107 ? 10.242 -23.906 -15.359 1 94.12 107 MET B C 1
ATOM 2183 O O . MET B 1 107 ? 10.844 -23.75 -16.422 1 94.12 107 MET B O 1
ATOM 2187 N N . LYS B 1 108 ? 10.117 -25.078 -14.789 1 92.88 108 LYS B N 1
ATOM 2188 C CA . LYS B 1 108 ? 10.766 -26.266 -15.336 1 92.88 108 LYS B CA 1
ATOM 2189 C C . LYS B 1 108 ? 9.922 -26.891 -16.438 1 92.88 108 LYS B C 1
ATOM 2191 O O . LYS B 1 108 ? 10.359 -27.812 -17.125 1 92.88 108 LYS B O 1
ATOM 2196 N N . ASP B 1 109 ? 8.711 -26.391 -16.625 1 91.5 109 ASP B N 1
ATOM 2197 C CA . ASP B 1 109 ? 7.855 -26.797 -17.734 1 91.5 109 ASP B CA 1
ATOM 2198 C C . ASP B 1 109 ? 8.344 -26.203 -19.047 1 91.5 109 ASP B C 1
ATOM 2200 O O . ASP B 1 109 ? 8.336 -24.984 -19.234 1 91.5 109 ASP B O 1
ATOM 2204 N N . PRO B 1 110 ? 8.805 -27.031 -20.078 1 87.81 110 PRO B N 1
ATOM 2205 C CA . PRO B 1 110 ? 9.375 -26.531 -21.328 1 87.81 110 PRO B CA 1
ATOM 2206 C C . PRO B 1 110 ? 8.352 -25.766 -22.172 1 87.81 110 PRO B C 1
ATOM 2208 O O . PRO B 1 110 ? 8.719 -25.047 -23.109 1 87.81 110 PRO B O 1
ATOM 2211 N N . PHE B 1 111 ? 7.082 -25.891 -21.906 1 87.12 111 PHE B N 1
ATOM 2212 C CA . PHE B 1 111 ? 6.047 -25.219 -22.672 1 87.12 111 PHE B CA 1
ATOM 2213 C C . PHE B 1 111 ? 5.617 -23.922 -21.984 1 87.12 111 PHE B C 1
ATOM 2215 O O . PHE B 1 111 ? 4.75 -23.203 -22.5 1 87.12 111 PHE B O 1
ATOM 2222 N N . HIS B 1 112 ? 6.113 -23.672 -20.828 1 88.31 112 HIS B N 1
ATOM 2223 C CA . HIS B 1 112 ? 5.789 -22.438 -20.141 1 88.31 112 HIS B CA 1
ATOM 2224 C C . HIS B 1 112 ? 6.355 -21.219 -20.875 1 88.31 112 HIS B C 1
ATOM 2226 O O . HIS B 1 112 ? 7.523 -21.234 -21.266 1 88.31 112 HIS B O 1
ATOM 2232 N N . LYS B 1 113 ? 5.547 -20.172 -21.016 1 87.69 113 LYS B N 1
ATOM 2233 C CA . LYS B 1 113 ? 5.98 -18.906 -21.625 1 87.69 113 LYS B CA 1
ATOM 2234 C C . LYS B 1 113 ? 5.801 -17.75 -20.672 1 87.69 113 LYS B C 1
ATOM 2236 O O . LYS B 1 113 ? 4.77 -17.625 -20 1 87.69 113 LYS B O 1
ATOM 2241 N N . MET B 1 114 ? 6.844 -16.891 -20.656 1 85.75 114 MET B N 1
ATOM 2242 C CA . MET B 1 114 ? 6.77 -15.695 -19.828 1 85.75 114 MET B CA 1
ATOM 2243 C C . MET B 1 114 ? 5.621 -14.789 -20.281 1 85.75 114 MET B C 1
ATOM 2245 O O . MET B 1 114 ? 5.223 -14.82 -21.438 1 85.75 114 MET B O 1
ATOM 2249 N N . GLU B 1 115 ? 5.055 -14.062 -19.281 1 91.19 115 GLU B N 1
ATOM 2250 C CA . GLU B 1 115 ? 4.004 -13.078 -19.531 1 91.19 115 GLU B CA 1
ATOM 2251 C C . GLU B 1 115 ? 2.723 -13.75 -20 1 91.19 115 GLU B C 1
ATOM 2253 O O . GLU B 1 115 ? 1.897 -13.117 -20.672 1 91.19 115 GLU B O 1
ATOM 2258 N N . GLN B 1 116 ? 2.566 -14.992 -19.828 1 92.88 116 GLN B N 1
ATOM 2259 C CA . GLN B 1 116 ? 1.353 -15.727 -20.172 1 92.88 116 GLN B CA 1
ATOM 2260 C C . GLN B 1 116 ? 0.715 -16.359 -18.938 1 92.88 116 GLN B C 1
ATOM 2262 O O . GLN B 1 116 ? 1.401 -16.641 -17.953 1 92.88 116 GLN B O 1
ATOM 2267 N N . PRO B 1 117 ? -0.573 -16.625 -19.031 1 94.31 117 PRO B N 1
ATOM 2268 C CA . PRO B 1 117 ? -1.248 -17.25 -17.891 1 94.31 117 PRO B CA 1
ATOM 2269 C C . PRO B 1 117 ? -0.638 -18.594 -17.516 1 94.31 117 PRO B C 1
ATOM 2271 O O . PRO B 1 117 ? -0.227 -19.359 -18.391 1 94.31 117 PRO B O 1
ATOM 2274 N N . ILE B 1 118 ? -0.507 -18.828 -16.25 1 95.5 118 ILE B N 1
ATOM 2275 C CA . ILE B 1 118 ? 0.002 -20.094 -15.711 1 95.5 118 ILE B CA 1
ATOM 2276 C C . ILE B 1 118 ? -1.136 -21.109 -15.609 1 95.5 118 ILE B C 1
ATOM 2278 O O . ILE B 1 118 ? -2.113 -20.875 -14.891 1 95.5 118 ILE B O 1
ATOM 2282 N N . LYS B 1 119 ? -0.949 -22.312 -16.234 1 91.06 119 LYS B N 1
ATOM 2283 C CA . LYS B 1 119 ? -2.002 -23.312 -16.281 1 91.06 119 LYS B CA 1
ATOM 2284 C C . LYS B 1 119 ? -1.502 -24.656 -15.742 1 91.06 119 LYS B C 1
ATOM 2286 O O . LYS B 1 119 ? -2.191 -25.672 -15.852 1 91.06 119 LYS B O 1
ATOM 2291 N N . SER B 1 120 ? -0.449 -24.719 -15.094 1 93.62 120 SER B N 1
ATOM 2292 C CA . SER B 1 120 ? 0.143 -25.953 -14.594 1 93.62 120 SER B CA 1
ATOM 2293 C C . SER B 1 120 ? -0.72 -26.578 -13.5 1 93.62 120 SER B C 1
ATOM 2295 O O . SER B 1 120 ? -0.815 -26.031 -12.398 1 93.62 120 SER B O 1
ATOM 2297 N N . HIS B 1 121 ? -1.28 -27.781 -13.734 1 94.25 121 HIS B N 1
ATOM 2298 C CA . HIS B 1 121 ? -2.123 -28.469 -12.773 1 94.25 121 HIS B CA 1
ATOM 2299 C C . HIS B 1 121 ? -1.32 -28.891 -11.547 1 94.25 121 HIS B C 1
ATOM 2301 O O . HIS B 1 121 ? -1.829 -28.859 -10.422 1 94.25 121 HIS B O 1
ATOM 2307 N N . LYS B 1 122 ? -0.079 -29.328 -11.828 1 95.75 122 LYS B N 1
ATOM 2308 C CA . LYS B 1 122 ? 0.773 -29.734 -10.719 1 95.75 122 LYS B CA 1
ATOM 2309 C C . LYS B 1 122 ? 1.032 -28.562 -9.773 1 95.75 122 LYS B C 1
ATOM 2311 O O . LYS B 1 122 ? 0.996 -28.734 -8.547 1 95.75 122 LYS B O 1
ATOM 2316 N N . PHE B 1 123 ? 1.274 -27.422 -10.297 1 97.56 123 PHE B N 1
ATOM 2317 C CA . PHE B 1 123 ? 1.487 -26.219 -9.492 1 97.56 123 PHE B CA 1
ATOM 2318 C C . PHE B 1 123 ? 0.264 -25.922 -8.633 1 97.56 123 PHE B C 1
ATOM 2320 O O . PHE B 1 123 ? 0.386 -25.703 -7.426 1 97.56 123 PHE B O 1
ATOM 2327 N N . ILE B 1 124 ? -0.864 -26 -9.25 1 97 124 ILE B N 1
ATOM 2328 C CA . ILE B 1 124 ? -2.115 -25.672 -8.57 1 97 124 ILE B CA 1
ATOM 2329 C C . ILE B 1 124 ? -2.352 -26.656 -7.43 1 97 124 ILE B C 1
ATOM 2331 O O . ILE B 1 124 ? -2.709 -26.266 -6.32 1 97 124 ILE B O 1
ATOM 2335 N N . GLU B 1 125 ? -2.141 -27.906 -7.734 1 97.25 125 GLU B N 1
ATOM 2336 C CA . GLU B 1 125 ? -2.342 -28.938 -6.727 1 97.25 125 GLU B CA 1
ATOM 2337 C C . GLU B 1 125 ? -1.405 -28.75 -5.539 1 97.25 125 GLU B C 1
ATOM 2339 O O . GLU B 1 125 ? -1.831 -28.828 -4.383 1 97.25 125 GLU B O 1
ATOM 2344 N N . GLN B 1 126 ? -0.102 -28.5 -5.812 1 97.38 126 GLN B N 1
ATOM 2345 C CA . GLN B 1 126 ? 0.876 -28.297 -4.746 1 97.38 126 GLN B CA 1
ATOM 2346 C C . GLN B 1 126 ? 0.592 -27.016 -3.965 1 97.38 126 GLN B C 1
ATOM 2348 O O . GLN B 1 126 ? 0.836 -26.953 -2.758 1 97.38 126 GLN B O 1
ATOM 2353 N N . LEU B 1 127 ? 0.082 -26.078 -4.641 1 97.19 127 LEU B N 1
ATOM 2354 C CA . LEU B 1 127 ? -0.298 -24.828 -3.998 1 97.19 127 LEU B CA 1
ATOM 2355 C C . LEU B 1 127 ? -1.43 -25.047 -3 1 97.19 127 LEU B C 1
ATOM 2357 O O . LEU B 1 127 ? -1.396 -24.516 -1.888 1 97.19 127 LEU B O 1
ATOM 2361 N N . ASP B 1 128 ? -2.361 -25.812 -3.389 1 96.06 128 ASP B N 1
ATOM 2362 C CA . ASP B 1 128 ? -3.467 -26.141 -2.496 1 96.06 128 ASP B CA 1
ATOM 2363 C C . ASP B 1 128 ? -2.963 -26.812 -1.222 1 96.06 128 ASP B C 1
ATOM 2365 O O . ASP B 1 128 ? -3.393 -26.469 -0.119 1 96.06 128 ASP B O 1
ATOM 2369 N N . THR B 1 129 ? -2.121 -27.734 -1.379 1 95.12 129 THR B N 1
ATOM 2370 C CA . THR B 1 129 ? -1.554 -28.469 -0.253 1 95.12 129 THR B CA 1
ATOM 2371 C C . THR B 1 129 ? -0.786 -27.531 0.673 1 95.12 129 THR B C 1
ATOM 2373 O O . THR B 1 129 ? -0.922 -27.609 1.896 1 95.12 129 THR B O 1
ATOM 2376 N N . LEU B 1 130 ? -0.021 -26.656 0.074 1 95.56 130 LEU B N 1
ATOM 2377 C CA . LEU B 1 130 ? 0.779 -25.703 0.837 1 95.56 130 LEU B CA 1
ATOM 2378 C C . LEU B 1 130 ? -0.113 -24.781 1.668 1 95.56 130 LEU B C 1
ATOM 2380 O O . LEU B 1 130 ? 0.136 -24.578 2.859 1 95.56 130 LEU B O 1
ATOM 2384 N N . VAL B 1 131 ? -1.142 -24.219 1.058 1 94.06 131 VAL B N 1
ATOM 2385 C CA . VAL B 1 131 ? -2.025 -23.266 1.733 1 94.06 131 VAL B CA 1
ATOM 2386 C C . VAL B 1 131 ? -2.805 -23.984 2.832 1 94.06 131 VAL B C 1
ATOM 2388 O O . VAL B 1 131 ? -3.02 -23.438 3.912 1 94.06 131 VAL B O 1
ATOM 2391 N N . GLN B 1 132 ? -3.191 -25.203 2.607 1 89.88 132 GLN B N 1
ATOM 2392 C CA . GLN B 1 132 ? -3.891 -26 3.609 1 89.88 132 GLN B CA 1
ATOM 2393 C C . GLN B 1 132 ? -3 -26.266 4.82 1 89.88 132 GLN B C 1
ATOM 2395 O O . GLN B 1 132 ? -3.459 -26.203 5.961 1 89.88 132 GLN B O 1
ATOM 2400 N N . ARG B 1 133 ? -1.784 -26.562 4.625 1 87.62 133 ARG B N 1
ATOM 2401 C CA . ARG B 1 133 ? -0.825 -26.812 5.695 1 87.62 133 ARG B CA 1
ATOM 2402 C C . ARG B 1 133 ? -0.6 -25.562 6.535 1 87.62 133 ARG B C 1
ATOM 2404 O O . ARG B 1 133 ? -0.432 -25.641 7.754 1 87.62 133 ARG B O 1
ATOM 2411 N N . THR B 1 134 ? -0.553 -24.438 5.805 1 82.44 134 THR B N 1
ATOM 2412 C CA . THR B 1 134 ? -0.309 -23.172 6.48 1 82.44 134 THR B CA 1
ATOM 2413 C C . THR B 1 134 ? -1.521 -22.75 7.305 1 82.44 134 THR B C 1
ATOM 2415 O O . THR B 1 134 ? -1.375 -22.188 8.391 1 82.44 134 THR B O 1
ATOM 2418 N N . SER B 1 135 ? -2.66 -23.047 6.793 1 72.56 135 SER B N 1
ATOM 2419 C CA . SER B 1 135 ? -3.893 -22.719 7.496 1 72.56 135 SER B CA 1
ATOM 2420 C C . SER B 1 135 ? -4.164 -23.688 8.633 1 72.56 135 SER B C 1
ATOM 2422 O O . SER B 1 135 ? -4.746 -23.312 9.656 1 72.56 135 SER B O 1
ATOM 2424 N N . ASP B 1 136 ? -3.963 -25.047 8.461 1 61.31 136 ASP B N 1
ATOM 2425 C CA . ASP B 1 136 ? -4.156 -26.094 9.453 1 61.31 136 ASP B CA 1
ATOM 2426 C C . ASP B 1 136 ? -3.205 -25.922 10.633 1 61.31 136 ASP B C 1
ATOM 2428 O O . ASP B 1 136 ? -3.564 -26.219 11.773 1 61.31 136 ASP B O 1
ATOM 2432 N N . ILE B 1 137 ? -2.014 -25.703 10.359 1 52.88 137 ILE B N 1
ATOM 2433 C CA . ILE B 1 137 ? -1.093 -25.562 11.484 1 52.88 137 ILE B CA 1
ATOM 2434 C C . ILE B 1 137 ? -1.679 -24.594 12.516 1 52.88 137 ILE B C 1
ATOM 2436 O O . ILE B 1 137 ? -1.493 -24.781 13.719 1 52.88 137 ILE B O 1
ATOM 2440 N N . PHE B 1 138 ? -2.314 -23.609 12.117 1 48.62 138 PHE B N 1
ATOM 2441 C CA . PHE B 1 138 ? -2.896 -22.766 13.156 1 48.62 138 PHE B CA 1
ATOM 2442 C C . PHE B 1 138 ? -4.227 -23.344 13.633 1 48.62 138 PHE B C 1
ATOM 2444 O O . PHE B 1 138 ? -4.809 -22.844 14.602 1 48.62 138 PHE B O 1
ATOM 2451 N N . MET B 1 139 ? -4.754 -24.219 12.883 1 43.84 139 MET B N 1
ATOM 2452 C CA . MET B 1 139 ? -5.902 -24.891 13.477 1 43.84 139 MET B CA 1
ATOM 2453 C C . MET B 1 139 ? -5.445 -25.969 14.461 1 43.84 139 MET B C 1
ATOM 2455 O O . MET B 1 139 ? -5.195 -27.109 14.062 1 43.84 139 MET B O 1
ATOM 2459 N N . PHE B 1 140 ? -4.527 -25.891 15.375 1 39.06 140 PHE B N 1
ATOM 2460 C CA . PHE B 1 140 ? -4.527 -26.891 16.438 1 39.06 140 PHE B CA 1
ATOM 2461 C C . PHE B 1 140 ? -5.949 -27.297 16.812 1 39.06 140 PHE B C 1
ATOM 2463 O O . PHE B 1 140 ? -6.832 -26.453 16.938 1 39.06 140 PHE B O 1
ATOM 2470 N N . PRO B 1 141 ? -6.297 -28.562 16.797 1 37.28 141 PRO B N 1
ATOM 2471 C CA . PRO B 1 141 ? -7.586 -28.969 17.344 1 37.28 141 PRO B CA 1
ATOM 2472 C C . PRO B 1 141 ? -7.867 -28.328 18.703 1 37.28 141 PRO B C 1
ATOM 2474 O O . PRO B 1 141 ? -7.02 -28.375 19.609 1 37.28 141 PRO B O 1
ATOM 2477 N N . LEU B 1 142 ? -8.445 -27.359 18.984 1 35.16 142 LEU B N 1
ATOM 2478 C CA . LEU B 1 142 ? -9.094 -27.328 20.297 1 35.16 142 LEU B CA 1
ATOM 2479 C C . LEU B 1 142 ? -9.5 -28.719 20.734 1 35.16 142 LEU B C 1
ATOM 2481 O O . LEU B 1 142 ? -10.195 -29.438 20 1 35.16 142 LEU B O 1
ATOM 2485 N N . LEU B 1 143 ? -8.742 -29.516 21.469 1 34 143 LEU B N 1
ATOM 2486 C CA . LEU B 1 143 ? -9.219 -30.641 22.266 1 34 143 LEU B CA 1
ATOM 2487 C C . LEU B 1 143 ? -10.656 -30.406 22.719 1 34 143 LEU B C 1
ATOM 2489 O O . LEU B 1 143 ? -11.047 -29.281 23.031 1 34 143 LEU B O 1
ATOM 2493 N N . PRO B 1 144 ? -11.609 -31.406 22.484 1 34.19 144 PRO B N 1
ATOM 2494 C CA . PRO B 1 144 ? -13 -31.5 22.938 1 34.19 144 PRO B CA 1
ATOM 2495 C C . PRO B 1 144 ? -13.156 -31.219 24.422 1 34.19 144 PRO B C 1
ATOM 2497 O O . PRO B 1 144 ? -14.07 -31.734 25.062 1 34.19 144 PRO B O 1
ATOM 2500 N N . PHE B 1 145 ? -12.273 -30.469 25.047 1 31.94 145 PHE B N 1
ATOM 2501 C CA . PHE B 1 145 ? -12.555 -30.328 26.469 1 31.94 145 PHE B CA 1
ATOM 2502 C C . PHE B 1 145 ? -14.016 -29.953 26.703 1 31.94 145 PHE B C 1
ATOM 2504 O O . PHE B 1 145 ? -14.477 -29.922 27.844 1 31.94 145 PHE B O 1
ATOM 2511 N N . TRP B 1 146 ? -14.727 -29.406 25.719 1 31.25 146 TRP B N 1
ATOM 2512 C CA . TRP B 1 146 ? -16.109 -29.172 26.141 1 31.25 146 TRP B CA 1
ATOM 2513 C C . TRP B 1 146 ? -16.875 -30.484 26.25 1 31.25 146 TRP B C 1
ATOM 2515 O O . TRP B 1 146 ? -18.094 -30.484 26.375 1 31.25 146 TRP B O 1
ATOM 2525 N N . GLN B 1 147 ? -16.25 -31.625 25.969 1 26.84 147 GLN B N 1
ATOM 2526 C CA . GLN B 1 147 ? -17.297 -32.625 26.172 1 26.84 147 GLN B CA 1
ATOM 2527 C C . GLN B 1 147 ? -17.828 -32.562 27.609 1 26.84 147 GLN B C 1
ATOM 2529 O O . GLN B 1 147 ? -19.031 -32.5 27.828 1 26.84 147 GLN B O 1
ATOM 2534 N N . ASP B 1 148 ? -17.516 -33.625 28.531 1 28.19 148 ASP B N 1
ATOM 2535 C CA . ASP B 1 148 ? -18.281 -34.219 29.625 1 28.19 148 ASP B CA 1
ATOM 2536 C C . ASP B 1 148 ? -18.125 -33.406 30.906 1 28.19 148 ASP B C 1
ATOM 2538 O O . ASP B 1 148 ? -18.375 -33.906 32 1 28.19 148 ASP B O 1
ATOM 2542 N N . SER B 1 149 ? -17.422 -32.312 30.938 1 23.91 149 SER B N 1
ATOM 2543 C CA . SER B 1 149 ? -17.609 -32 32.344 1 23.91 149 SER B CA 1
ATOM 2544 C C . SER B 1 149 ? -19.062 -31.75 32.688 1 23.91 149 SER B C 1
ATOM 2546 O O . SER B 1 149 ? -19.75 -31 31.984 1 23.91 149 SER B O 1
ATOM 2548 N N . PRO B 1 150 ? -19.859 -32.656 33.5 1 26.36 150 PRO B N 1
ATOM 2549 C CA . PRO B 1 150 ? -21.219 -32.594 34.094 1 26.36 150 PRO B CA 1
ATOM 2550 C C . PRO B 1 150 ? -21.578 -31.234 34.656 1 26.36 150 PRO B C 1
ATOM 2552 O O . PRO B 1 150 ? -22.734 -30.984 34.969 1 26.36 150 PRO B O 1
ATOM 2555 N N . TYR B 1 151 ? -20.641 -30.469 35.312 1 26.8 151 TYR B N 1
ATOM 2556 C CA . TYR B 1 151 ? -21.281 -29.422 36.125 1 26.8 151 TYR B CA 1
ATOM 25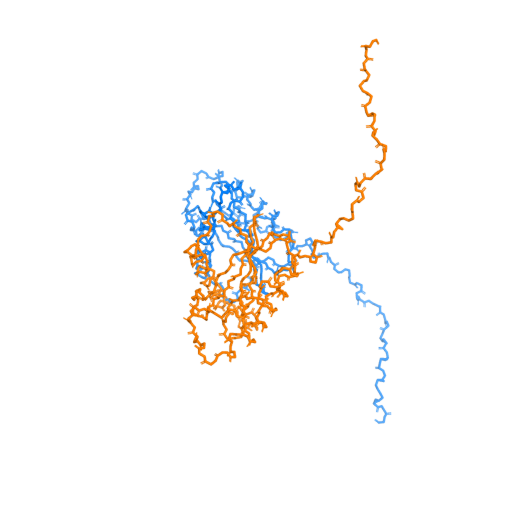57 C C . TYR B 1 151 ? -22.062 -28.469 35.25 1 26.8 151 TYR B C 1
ATOM 2559 O O . TYR B 1 151 ? -21.5 -27.844 34.344 1 26.8 151 TYR B O 1
ATOM 2567 N N . HIS B 1 152 ? -23.438 -28.75 34.812 1 23.16 152 HIS B N 1
ATOM 2568 C CA . HIS B 1 152 ? -24.562 -27.906 34.438 1 23.16 152 HIS B CA 1
ATOM 2569 C C . HIS B 1 152 ? -24.672 -26.688 35.344 1 23.16 152 HIS B C 1
ATOM 2571 O O . HIS B 1 152 ? -25.078 -26.812 36.5 1 23.16 152 HIS B O 1
ATOM 2577 N N . THR B 1 153 ? -23.625 -25.875 35.594 1 20.64 153 THR B N 1
ATOM 2578 C CA . THR B 1 153 ? -23.875 -24.859 36.594 1 20.64 153 THR B CA 1
ATOM 2579 C C . THR B 1 153 ? -25.219 -24.172 36.344 1 20.64 153 THR B C 1
ATOM 2581 O O . THR B 1 153 ? -25.531 -23.797 35.219 1 20.64 153 THR B O 1
ATOM 2584 N N . TYR B 1 154 ? -26.156 -24.266 37.438 1 21.67 154 TYR B N 1
ATOM 2585 C CA . TYR B 1 154 ? -27.312 -23.688 38.156 1 21.67 154 TYR B CA 1
ATOM 2586 C C . TYR B 1 154 ? -27.172 -22.172 38.25 1 21.67 154 TYR B C 1
ATOM 2588 O O . TYR B 1 154 ? -26.312 -21.672 38.969 1 21.67 154 TYR B O 1
ATOM 2596 N N . PHE B 1 155 ? -26.797 -21.312 37.406 1 19.95 155 PHE B N 1
ATOM 2597 C CA . PHE B 1 155 ? -27.281 -20 37.781 1 19.95 155 PHE B CA 1
ATOM 2598 C C . PHE B 1 155 ? -28.797 -20.016 37.969 1 19.95 155 PHE B C 1
ATOM 2600 O O . PHE B 1 155 ? -29.531 -20.375 37.062 1 19.95 155 PHE B O 1
ATOM 2607 N N . LEU B 1 156 ? -29.203 -20.25 39.25 1 20.17 156 LEU B N 1
ATOM 2608 C CA . LEU B 1 156 ? -30.312 -20.109 40.188 1 20.17 156 LEU B CA 1
ATOM 2609 C C . LEU B 1 156 ? -31.016 -18.766 39.969 1 20.17 156 LEU B C 1
ATOM 2611 O O . LEU B 1 156 ? -30.375 -17.719 40.062 1 20.17 156 LEU B O 1
ATOM 2615 N N . VAL B 1 157 ? -32 -18.781 39.094 1 22.25 157 VAL B N 1
ATOM 2616 C CA . VAL B 1 157 ? -33.156 -17.859 39.125 1 22.25 157 VAL B CA 1
ATOM 2617 C C . VAL B 1 157 ? -33.719 -17.75 40.531 1 22.25 157 VAL B C 1
ATOM 2619 O O . VAL B 1 157 ? -34 -18.781 41.156 1 22.25 157 VAL B O 1
ATOM 2622 N N . LEU B 1 158 ? -33.219 -16.859 41.562 1 22.45 158 LEU B N 1
ATOM 2623 C CA . LEU B 1 158 ? -34.062 -16.547 42.719 1 22.45 158 LEU B CA 1
ATOM 2624 C C . LEU B 1 158 ? -35.5 -16.281 42.281 1 22.45 158 LEU B C 1
ATOM 2626 O O . LEU B 1 158 ? -35.781 -15.422 41.469 1 22.45 158 LEU B O 1
ATOM 2630 N N . GLY B 1 159 ? -36.188 -17.328 41.844 1 17.88 159 GLY B N 1
ATOM 2631 C CA . GLY B 1 159 ? -37.625 -17.422 42.031 1 17.88 159 GLY B CA 1
ATOM 2632 C C . GLY B 1 159 ? -38.062 -17.094 43.438 1 17.88 159 GLY B C 1
ATOM 2633 O O . GLY B 1 159 ? -37.562 -17.656 44.406 1 17.88 159 GLY B O 1
ATOM 2634 N N . LYS B 1 160 ? -38.469 -15.727 43.75 1 19.98 160 LYS B N 1
ATOM 2635 C CA . LYS B 1 160 ? -39.625 -15.32 44.562 1 19.98 160 LYS B CA 1
ATOM 2636 C C . LYS B 1 160 ? -40.844 -16.203 44.312 1 19.98 160 LYS B C 1
ATOM 2638 O O . LYS B 1 160 ? -41.312 -16.312 43.188 1 19.98 160 LYS B O 1
ATOM 2643 N N . TYR B 1 161 ? -40.656 -17.453 44.781 1 18.22 161 TYR B N 1
ATOM 2644 C CA . TYR B 1 161 ? -41.625 -17.672 45.844 1 18.22 161 TYR B CA 1
ATOM 2645 C C . TYR B 1 161 ? -41.25 -16.859 47.062 1 18.22 161 TYR B C 1
ATOM 2647 O O . TYR B 1 161 ? -40.062 -16.656 47.375 1 18.22 161 TYR B O 1
#